Protein AF-A0A933CXT9-F1 (afdb_monomer)

pLDDT: mean 86.8, std 11.77, range [42.31, 97.75]

Structure (mmCIF, N/CA/C/O backbone):
data_AF-A0A933CXT9-F1
#
_entry.id   AF-A0A933CXT9-F1
#
loop_
_atom_site.group_PDB
_atom_site.id
_atom_site.type_symbol
_atom_site.label_atom_id
_atom_site.label_alt_id
_atom_site.label_comp_id
_atom_site.label_asym_id
_atom_site.label_entity_id
_atom_site.label_seq_id
_atom_site.pdbx_PDB_ins_code
_atom_site.Cartn_x
_atom_site.Cartn_y
_atom_site.Cartn_z
_atom_site.occupancy
_atom_site.B_iso_or_equiv
_atom_site.auth_seq_id
_atom_site.auth_comp_id
_atom_site.auth_asym_id
_atom_site.auth_atom_id
_atom_site.pdbx_PDB_model_num
ATOM 1 N N . LYS A 1 1 ? -20.469 0.856 25.515 1.00 81.25 1 LYS A N 1
ATOM 2 C CA . LYS A 1 1 ? -20.469 1.142 24.050 1.00 81.25 1 LYS A CA 1
ATOM 3 C C . LYS A 1 1 ? -19.652 0.117 23.257 1.00 81.25 1 LYS A C 1
ATOM 5 O O . LYS A 1 1 ? -20.166 -0.385 22.268 1.00 81.25 1 LYS A O 1
ATOM 10 N N . VAL A 1 2 ? -18.433 -0.224 23.697 1.00 89.38 2 VAL A N 1
AT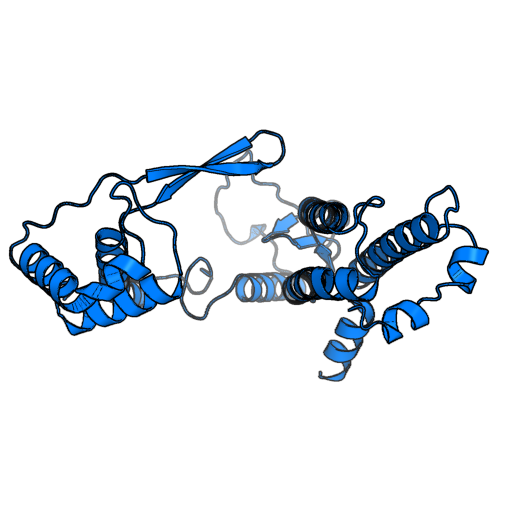OM 11 C CA . VAL A 1 2 ? -17.548 -1.180 22.997 1.00 89.38 2 VAL A CA 1
ATOM 12 C C . VAL A 1 2 ? -18.074 -2.623 23.027 1.00 89.38 2 VAL A C 1
ATOM 14 O O . VAL A 1 2 ? -18.044 -3.285 22.002 1.00 89.38 2 VAL A O 1
ATOM 17 N N . TYR A 1 3 ? -18.615 -3.082 24.161 1.00 93.25 3 TYR A N 1
ATOM 18 C CA . TYR A 1 3 ? -19.090 -4.464 24.343 1.00 93.25 3 TYR A CA 1
ATOM 19 C C . TYR A 1 3 ? -20.367 -4.825 23.562 1.00 93.25 3 TYR A C 1
ATOM 21 O O . TYR A 1 3 ? -20.762 -5.979 23.564 1.00 93.25 3 TYR A O 1
ATOM 29 N N . ARG A 1 4 ? -21.044 -3.870 22.905 1.00 95.44 4 ARG A N 1
ATOM 30 C CA . ARG A 1 4 ? -22.307 -4.146 22.197 1.00 95.44 4 ARG A CA 1
ATOM 31 C C . ARG A 1 4 ? -22.069 -5.104 21.024 1.00 95.44 4 ARG A C 1
ATOM 33 O O . ARG A 1 4 ? -21.139 -4.882 20.247 1.00 95.44 4 ARG A O 1
ATOM 40 N N . ALA A 1 5 ? -22.956 -6.086 20.853 1.00 94.31 5 ALA A N 1
ATOM 41 C CA . ALA A 1 5 ? -22.861 -7.103 19.802 1.00 94.31 5 ALA A CA 1
ATOM 42 C C . ALA A 1 5 ? -22.682 -6.498 18.397 1.00 94.31 5 ALA A C 1
ATOM 44 O O . ALA A 1 5 ? -21.763 -6.886 17.679 1.00 94.31 5 ALA A O 1
ATOM 45 N N . GLU A 1 6 ? -23.472 -5.479 18.045 1.00 95.50 6 GLU A N 1
ATOM 46 C CA . GLU A 1 6 ? -23.367 -4.795 16.746 1.00 95.50 6 GLU A CA 1
ATOM 47 C C . GLU A 1 6 ? -21.993 -4.145 16.521 1.00 95.50 6 GLU A C 1
ATOM 49 O O . GLU A 1 6 ? -21.393 -4.288 15.454 1.00 95.50 6 GLU A O 1
ATOM 54 N N . THR A 1 7 ? -21.437 -3.487 17.546 1.00 95.62 7 THR A N 1
ATOM 55 C CA . THR A 1 7 ? -20.102 -2.872 17.471 1.00 95.62 7 THR A CA 1
ATOM 56 C C . THR A 1 7 ? -19.026 -3.933 17.244 1.00 95.62 7 THR A C 1
ATOM 58 O O . THR A 1 7 ? -18.149 -3.760 16.395 1.00 95.62 7 THR A O 1
ATOM 61 N N . LEU A 1 8 ? -19.090 -5.042 17.988 1.00 97.50 8 LEU A N 1
ATOM 62 C CA . LEU A 1 8 ? -18.128 -6.140 17.883 1.00 97.50 8 LEU A CA 1
ATOM 63 C C . LEU A 1 8 ? -18.246 -6.876 16.541 1.00 97.50 8 LEU A C 1
ATOM 65 O O . LEU A 1 8 ? -17.225 -7.226 15.949 1.00 97.50 8 LEU A O 1
ATOM 69 N N . LYS A 1 9 ? -19.463 -7.039 16.013 1.00 97.19 9 LYS A N 1
ATOM 70 C CA . LYS A 1 9 ? -19.722 -7.620 14.689 1.00 97.19 9 LYS A CA 1
ATOM 71 C C . LYS A 1 9 ? -19.148 -6.751 13.570 1.00 97.19 9 LYS A C 1
ATOM 73 O O . LYS A 1 9 ? -18.430 -7.261 12.709 1.00 97.19 9 LYS A O 1
ATOM 78 N N . ALA A 1 10 ? -19.376 -5.438 13.613 1.00 96.81 10 ALA A N 1
ATOM 79 C CA . ALA A 1 10 ? -18.785 -4.499 12.658 1.00 96.81 10 ALA A CA 1
ATOM 80 C C . ALA A 1 10 ? -17.246 -4.471 12.755 1.00 96.81 10 ALA A C 1
ATOM 82 O O . ALA A 1 10 ? -16.539 -4.415 11.744 1.00 96.81 10 ALA A O 1
ATOM 83 N N . ALA A 1 11 ? -16.701 -4.543 13.974 1.00 97.19 11 ALA A N 1
ATOM 84 C CA . ALA A 1 11 ? -15.260 -4.603 14.197 1.00 97.19 11 ALA A CA 1
ATOM 85 C C . ALA A 1 11 ? -14.658 -5.896 13.631 1.00 97.19 11 ALA A C 1
ATOM 87 O O . ALA A 1 11 ? -13.628 -5.857 12.953 1.00 97.19 11 ALA A O 1
ATOM 88 N N . TRP A 1 12 ? -15.334 -7.028 13.835 1.00 97.75 12 TRP A N 1
ATOM 89 C CA . TRP A 1 12 ? -14.963 -8.313 13.255 1.00 97.75 12 TRP A CA 1
ATOM 90 C C . TRP A 1 12 ? -14.927 -8.275 11.730 1.00 97.75 12 TRP A C 1
ATOM 92 O O . TRP A 1 12 ? -13.928 -8.688 11.149 1.00 97.75 12 TRP A O 1
ATOM 102 N N . GLN A 1 13 ? -15.941 -7.705 11.077 1.00 97.00 13 GLN A N 1
ATOM 103 C CA . GLN A 1 13 ? -15.958 -7.571 9.616 1.00 97.00 13 GLN A CA 1
ATOM 104 C C . GLN A 1 13 ? -14.724 -6.819 9.090 1.00 97.00 13 GLN A C 1
ATOM 106 O O . GLN A 1 13 ? -14.092 -7.270 8.130 1.00 97.00 13 GLN A O 1
ATOM 111 N N . LYS A 1 14 ? -14.308 -5.723 9.749 1.00 95.81 14 LYS A N 1
ATOM 112 C CA . LYS A 1 14 ? -13.069 -5.010 9.383 1.00 95.81 14 LYS A CA 1
ATOM 113 C C . LYS A 1 14 ? -11.813 -5.853 9.621 1.00 95.81 14 LYS A C 1
ATOM 115 O O . LYS A 1 14 ? -10.918 -5.863 8.777 1.00 95.81 14 LYS A O 1
ATOM 120 N N . VAL A 1 15 ? -11.725 -6.560 10.749 1.00 96.50 15 VAL A N 1
ATOM 121 C CA . VAL A 1 15 ? -10.572 -7.427 11.058 1.00 96.50 15 VAL A CA 1
ATOM 122 C C . VAL A 1 15 ? -10.465 -8.581 10.060 1.00 96.50 15 VAL A C 1
ATOM 124 O O . VAL A 1 15 ? -9.365 -8.872 9.587 1.00 96.50 15 VAL A O 1
ATOM 127 N N . ALA A 1 16 ? -11.591 -9.193 9.695 1.00 95.12 16 ALA A N 1
ATOM 128 C CA . ALA A 1 16 ? -11.648 -10.283 8.734 1.00 95.12 16 ALA A CA 1
ATOM 129 C C . ALA A 1 16 ? -11.215 -9.831 7.330 1.00 95.12 16 ALA A C 1
ATOM 131 O O . ALA A 1 16 ? -10.385 -10.487 6.698 1.00 95.12 16 ALA A O 1
ATOM 132 N N . ALA A 1 17 ? -11.681 -8.661 6.878 1.00 94.88 17 ALA A N 1
ATOM 133 C CA . ALA A 1 17 ? -11.308 -8.095 5.580 1.00 94.88 17 ALA A CA 1
ATOM 134 C C . ALA A 1 17 ? -9.791 -7.852 5.435 1.00 94.88 17 ALA A C 1
ATOM 136 O O . ALA A 1 17 ? -9.234 -8.004 4.342 1.00 94.88 17 ALA A O 1
ATOM 137 N N . ASN A 1 18 ? -9.107 -7.532 6.541 1.00 91.38 18 ASN A N 1
ATOM 138 C CA . ASN A 1 18 ? -7.664 -7.286 6.561 1.00 91.38 18 ASN A CA 1
ATOM 139 C C . ASN A 1 18 ? -6.815 -8.550 6.347 1.00 91.38 18 ASN A C 1
ATOM 141 O O . ASN A 1 18 ? -5.628 -8.412 6.048 1.00 91.38 18 ASN A O 1
ATOM 145 N N . ARG A 1 19 ? -7.382 -9.762 6.507 1.00 90.75 19 ARG A N 1
ATOM 146 C CA . ARG A 1 19 ? -6.683 -11.055 6.321 1.00 90.75 19 ARG A CA 1
ATOM 147 C C . ARG A 1 19 ? -5.330 -11.117 7.049 1.00 90.75 19 ARG A C 1
ATOM 149 O O . ARG A 1 19 ? -4.325 -11.596 6.527 1.00 90.75 19 ARG A O 1
ATOM 156 N N . GLY A 1 20 ? -5.289 -10.547 8.254 1.00 89.25 20 GLY A N 1
ATOM 157 C CA . GLY A 1 20 ? -4.062 -10.409 9.030 1.00 89.25 20 GLY A CA 1
ATOM 158 C C . GLY A 1 20 ? -3.591 -11.743 9.607 1.00 89.25 20 GLY A C 1
ATOM 159 O O . GLY A 1 20 ? -4.402 -12.526 10.099 1.00 89.25 20 GLY A O 1
ATOM 160 N N . ALA A 1 21 ? -2.272 -11.957 9.633 1.00 91.62 21 ALA A N 1
ATOM 161 C CA . ALA A 1 21 ? -1.656 -13.148 10.222 1.00 91.62 21 ALA A CA 1
ATOM 162 C C . ALA A 1 21 ? -2.094 -13.382 11.683 1.00 91.62 21 ALA A C 1
ATOM 164 O O . ALA A 1 21 ? -2.473 -12.435 12.384 1.00 91.62 21 ALA A O 1
ATOM 165 N N . ALA A 1 22 ? -2.011 -14.637 12.130 1.00 93.94 22 ALA A N 1
ATOM 166 C CA . ALA A 1 22 ? -2.350 -15.042 13.492 1.00 93.94 22 ALA A CA 1
ATOM 167 C C . ALA A 1 22 ? -1.437 -14.389 14.547 1.00 93.94 22 ALA A C 1
ATOM 169 O O . ALA A 1 22 ? -0.272 -14.051 14.267 1.00 93.94 22 ALA A O 1
ATOM 170 N N . GLY A 1 23 ? -1.990 -14.218 15.750 1.00 94.81 23 GLY A N 1
ATOM 171 C CA . GLY A 1 23 ? -1.277 -13.741 16.933 1.00 94.81 23 GLY A CA 1
ATOM 172 C C . GLY A 1 23 ? -0.458 -14.850 17.592 1.00 94.81 23 GLY A C 1
ATOM 173 O O . GLY A 1 23 ? -0.064 -15.815 16.937 1.00 94.81 23 GLY A O 1
ATOM 174 N N . VAL A 1 24 ? -0.165 -14.696 18.886 1.00 94.75 24 VAL A N 1
ATOM 175 C CA . VAL A 1 24 ? 0.616 -15.683 19.657 1.00 94.75 24 VAL A CA 1
ATOM 176 C C . VAL A 1 24 ? -0.164 -16.981 19.912 1.00 94.75 24 VAL A C 1
ATOM 178 O O . VAL A 1 24 ? 0.438 -18.032 20.079 1.00 94.75 24 VAL A O 1
ATOM 181 N N . ASP A 1 25 ? -1.495 -16.915 19.865 1.00 93.62 25 ASP A N 1
ATOM 182 C CA . ASP A 1 25 ? -2.427 -18.037 20.028 1.00 93.62 25 ASP A CA 1
ATOM 183 C C . ASP A 1 25 ? -2.541 -18.943 18.788 1.00 93.62 25 ASP A C 1
ATOM 185 O O . ASP A 1 25 ? -3.222 -19.968 18.820 1.00 93.62 25 ASP A O 1
ATOM 189 N N . GLY A 1 26 ? -1.920 -18.558 17.667 1.00 93.81 26 GLY A N 1
ATOM 190 C CA . GLY A 1 26 ? -1.979 -19.302 16.409 1.00 93.81 26 GLY A CA 1
ATOM 191 C C . GLY A 1 26 ? -3.364 -19.335 15.749 1.00 93.81 26 GLY A C 1
ATOM 192 O O . GLY A 1 26 ? -3.537 -20.019 14.740 1.00 93.81 26 GLY A O 1
ATOM 193 N N . GLN A 1 27 ? -4.357 -18.601 16.263 1.00 95.81 27 GLN A N 1
ATOM 194 C CA . GLN A 1 27 ? -5.699 -18.596 15.688 1.00 95.81 27 GLN A CA 1
ATOM 195 C C . GLN A 1 27 ? -5.739 -17.710 14.438 1.00 95.81 27 GLN A C 1
ATOM 197 O O . GLN A 1 27 ? -5.519 -16.496 14.495 1.00 95.81 27 GLN A O 1
ATOM 202 N N . SER A 1 28 ? -6.021 -18.320 13.285 1.00 95.50 28 SER A N 1
ATOM 203 C CA . SER A 1 28 ? -6.204 -17.584 12.034 1.00 95.50 28 SER A CA 1
ATOM 204 C C . SER A 1 28 ? -7.572 -16.897 11.976 1.00 95.50 28 SER A C 1
ATOM 206 O O . SER A 1 28 ? -8.490 -17.222 12.735 1.00 95.50 28 SER A O 1
ATOM 208 N N . VAL A 1 29 ? -7.719 -15.952 11.045 1.00 95.81 29 VAL A N 1
ATOM 209 C CA . VAL A 1 29 ? -9.004 -15.290 10.777 1.00 95.81 29 VAL A CA 1
ATOM 210 C C . VAL A 1 29 ? -10.047 -16.318 10.333 1.00 95.81 29 VAL A C 1
ATOM 212 O O . VAL A 1 29 ? -11.179 -16.278 10.796 1.00 95.81 29 VAL A O 1
ATOM 215 N N . GLU A 1 30 ? -9.664 -17.285 9.507 1.00 95.38 30 GLU A N 1
ATOM 216 C CA . GLU A 1 30 ? -10.542 -18.344 9.000 1.00 95.38 30 GLU A CA 1
ATOM 217 C C . GLU A 1 30 ? -11.023 -19.254 10.137 1.00 95.38 30 GLU A C 1
ATOM 219 O O . GLU A 1 30 ? -12.210 -19.561 10.238 1.00 95.38 30 GLU A O 1
ATOM 224 N N . ARG A 1 31 ? -10.121 -19.623 11.057 1.00 95.56 31 ARG A N 1
ATOM 225 C CA . ARG A 1 31 ? -10.475 -20.432 12.230 1.00 95.56 31 ARG A CA 1
ATOM 226 C C . ARG A 1 31 ? -11.374 -19.672 13.202 1.00 95.56 31 ARG A C 1
ATOM 228 O O . ARG A 1 31 ? -12.262 -20.274 13.798 1.00 95.56 31 ARG A O 1
ATOM 235 N N . PHE A 1 32 ? -11.153 -18.368 13.369 1.00 96.69 32 PHE A N 1
ATOM 236 C CA . PHE A 1 32 ? -12.055 -17.522 14.148 1.00 96.69 32 PHE A CA 1
ATOM 237 C C . PHE A 1 32 ? -13.435 -17.439 13.483 1.00 96.69 32 PHE A C 1
ATOM 239 O O . PHE A 1 32 ? -14.445 -17.597 14.162 1.00 96.69 32 PHE A O 1
ATOM 246 N N . ALA A 1 33 ? -13.479 -17.255 12.157 1.00 95.75 33 ALA A N 1
ATOM 247 C CA . ALA A 1 33 ? -14.712 -17.134 11.380 1.00 95.75 33 ALA A CA 1
ATOM 248 C C . ALA A 1 33 ? -15.641 -18.341 11.559 1.00 95.75 33 ALA A C 1
ATOM 250 O O . ALA A 1 33 ? -16.841 -18.159 11.739 1.00 95.75 33 ALA A O 1
ATOM 251 N N . ALA A 1 34 ? -15.076 -19.552 11.601 1.00 96.75 34 ALA A N 1
ATOM 252 C CA . ALA A 1 34 ? -15.826 -20.795 11.788 1.00 96.75 34 ALA A CA 1
ATOM 253 C C . ALA A 1 34 ? -16.639 -20.853 13.097 1.00 96.75 34 ALA A C 1
ATOM 255 O O . ALA A 1 34 ? -17.560 -21.656 13.207 1.00 96.75 34 ALA A O 1
ATOM 256 N N . ARG A 1 35 ? -16.292 -20.038 14.103 1.00 96.50 35 ARG A N 1
ATOM 257 C CA . ARG A 1 35 ? -17.002 -19.955 15.391 1.00 96.50 35 ARG A CA 1
ATOM 258 C C . ARG A 1 35 ? -17.175 -18.503 15.855 1.00 96.50 35 ARG A C 1
ATOM 260 O O . ARG A 1 35 ? -17.113 -18.218 17.050 1.00 96.50 35 ARG A O 1
ATOM 267 N N . ALA A 1 36 ? -17.357 -17.580 14.908 1.00 95.81 36 ALA A N 1
ATOM 268 C CA . ALA A 1 36 ? -17.318 -16.146 15.186 1.00 95.81 36 ALA A CA 1
ATOM 269 C C . ALA A 1 36 ? -18.373 -15.713 16.210 1.00 95.81 36 ALA A C 1
ATOM 271 O O . ALA A 1 36 ? -18.042 -14.977 17.131 1.00 95.81 36 ALA A O 1
ATOM 272 N N . GLU A 1 37 ? -19.612 -16.190 16.094 1.00 96.44 37 GLU A N 1
ATOM 273 C CA . GLU A 1 37 ? -20.708 -15.816 17.002 1.00 96.44 37 GLU A CA 1
ATOM 274 C C . GLU A 1 37 ? -20.384 -16.143 18.462 1.00 96.44 37 GLU A C 1
ATOM 276 O O . GLU A 1 37 ? -20.495 -15.281 19.332 1.00 96.44 37 GLU A O 1
ATOM 281 N N . MET A 1 38 ? -19.880 -17.353 18.713 1.00 97.50 38 MET A N 1
ATOM 282 C CA . MET A 1 38 ? -19.467 -17.788 20.046 1.00 97.50 38 MET A CA 1
ATOM 283 C C . MET A 1 38 ? -18.328 -16.920 20.599 1.00 97.50 38 MET A C 1
ATOM 285 O O . MET A 1 38 ? -18.420 -16.439 21.728 1.00 97.50 38 MET A O 1
ATOM 289 N N . TYR A 1 39 ? -17.289 -16.642 19.804 1.00 97.38 39 TYR A N 1
ATOM 290 C CA . TYR A 1 39 ? -16.178 -15.803 20.261 1.00 97.38 39 TYR A CA 1
ATOM 291 C C . TYR A 1 39 ? -16.571 -14.336 20.461 1.00 97.38 39 TYR A C 1
ATOM 293 O O . TYR A 1 39 ? -16.058 -13.687 21.371 1.00 97.38 39 TYR A O 1
ATOM 301 N N . LEU A 1 40 ? -17.464 -13.791 19.633 1.00 97.62 40 LEU A N 1
ATOM 302 C CA . LEU A 1 40 ? -17.974 -12.431 19.808 1.00 97.62 40 LEU A CA 1
ATOM 303 C C . LEU A 1 40 ? -18.812 -12.317 21.080 1.00 97.62 40 LEU A C 1
ATOM 305 O O . LEU A 1 40 ? -18.660 -11.336 21.809 1.00 97.62 40 LEU A O 1
ATOM 309 N N . GLN A 1 41 ? -19.627 -13.329 21.384 1.00 97.44 41 GLN A N 1
ATOM 310 C CA . GLN A 1 41 ? -20.382 -13.387 22.632 1.00 97.44 41 GLN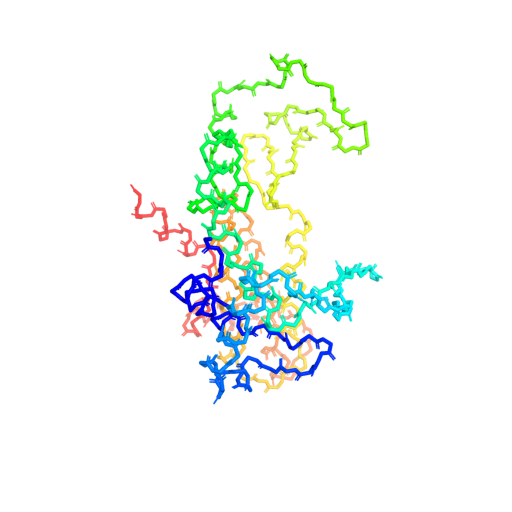 A CA 1
ATOM 311 C C . GLN A 1 41 ? -19.450 -13.470 23.847 1.00 97.44 41 GLN A C 1
ATOM 313 O O . GLN A 1 41 ? -19.640 -12.741 24.821 1.00 97.44 41 GLN A O 1
ATOM 318 N N . GLU A 1 42 ? -18.402 -14.293 23.773 1.00 96.94 42 GLU A N 1
ATOM 319 C CA . GLU A 1 42 ? -17.377 -14.393 24.817 1.00 96.94 42 GLU A CA 1
ATOM 320 C C . GLU A 1 42 ? -16.709 -13.031 25.082 1.00 96.94 42 GLU A C 1
ATOM 322 O O . GLU A 1 42 ? -16.621 -12.591 26.230 1.00 96.94 42 GLU A O 1
ATOM 327 N N . ILE A 1 43 ? -16.296 -12.324 24.021 1.00 97.19 43 ILE A N 1
ATOM 328 C CA . ILE A 1 43 ? -15.709 -10.979 24.126 1.00 97.19 43 ILE A CA 1
ATOM 329 C C . ILE A 1 43 ? -16.717 -9.994 24.733 1.00 97.19 43 ILE A C 1
ATOM 331 O O . ILE A 1 43 ? -16.349 -9.219 25.615 1.00 97.19 43 ILE A O 1
ATOM 335 N N . SER A 1 44 ? -17.973 -10.015 24.276 1.00 97.69 44 SER A N 1
ATOM 336 C CA . SER A 1 44 ? -19.043 -9.139 24.768 1.00 97.69 44 SER A CA 1
ATOM 337 C C . SER A 1 44 ? -19.202 -9.261 26.282 1.00 97.69 44 SER A C 1
ATOM 339 O O . SER A 1 44 ? -19.086 -8.265 26.998 1.00 97.69 44 SER A O 1
ATOM 341 N N . VAL A 1 45 ? -19.381 -10.490 26.777 1.00 97.62 45 VAL A N 1
ATOM 342 C CA . VAL A 1 45 ? -19.559 -10.773 28.209 1.00 97.62 45 VAL A CA 1
ATOM 343 C C . VAL A 1 45 ? -18.313 -10.387 29.009 1.00 97.62 45 VAL A C 1
ATOM 345 O O . VAL A 1 45 ? -18.427 -9.770 30.068 1.00 97.62 45 VAL A O 1
ATOM 348 N N . ALA A 1 46 ? -17.115 -10.703 28.508 1.00 97.25 46 ALA A N 1
ATOM 349 C CA . ALA A 1 46 ? -15.868 -10.372 29.195 1.00 97.25 46 ALA A CA 1
ATOM 350 C C . ALA A 1 46 ? -15.637 -8.854 29.304 1.00 97.25 46 ALA A C 1
ATOM 352 O O . ALA A 1 46 ? -15.153 -8.366 30.328 1.00 97.25 46 ALA A O 1
ATOM 353 N N . LEU A 1 47 ? -15.988 -8.086 28.269 1.00 96.81 47 LEU A N 1
ATOM 354 C CA . LEU A 1 47 ? -15.895 -6.625 28.294 1.00 96.81 47 LEU A CA 1
ATOM 355 C C . LEU A 1 47 ? -16.949 -6.001 29.213 1.00 96.81 47 LEU A C 1
ATOM 357 O O . LEU A 1 47 ? -16.632 -5.072 29.953 1.00 96.81 47 LEU A O 1
ATOM 361 N N . GLU A 1 48 ? -18.183 -6.506 29.181 1.00 96.62 48 GLU A N 1
ATOM 362 C CA . GLU A 1 48 ? -19.276 -6.033 30.036 1.00 96.62 48 GLU A CA 1
ATOM 363 C C . GLU A 1 48 ? -18.960 -6.243 31.521 1.00 96.62 48 GLU A C 1
ATOM 365 O O . GLU A 1 48 ? -19.079 -5.317 32.323 1.00 96.62 48 GLU A O 1
ATOM 370 N N . ARG A 1 49 ? -18.443 -7.426 31.870 1.00 96.88 49 ARG A N 1
ATOM 371 C CA . ARG A 1 49 ? -18.021 -7.772 33.236 1.00 96.88 49 ARG A CA 1
ATOM 372 C C . ARG A 1 49 ? -16.654 -7.208 33.627 1.00 96.88 49 ARG A C 1
ATOM 374 O O . ARG A 1 49 ? -16.202 -7.448 34.742 1.00 96.88 49 ARG A O 1
ATOM 381 N N . ARG A 1 50 ? -15.982 -6.474 32.731 1.00 95.56 50 ARG A N 1
ATOM 382 C CA . ARG A 1 50 ? -14.628 -5.918 32.929 1.00 95.56 50 ARG A CA 1
ATOM 383 C C . ARG A 1 50 ? -13.562 -6.972 33.272 1.00 95.56 50 ARG A C 1
ATOM 385 O O . ARG A 1 50 ? -12.578 -6.668 33.939 1.00 95.56 50 ARG A O 1
ATOM 392 N N . THR A 1 51 ? -13.738 -8.203 32.802 1.00 97.00 51 THR A N 1
ATOM 393 C CA . THR A 1 51 ? -12.792 -9.312 33.008 1.00 97.00 51 THR A CA 1
ATOM 394 C C . THR A 1 51 ? -11.861 -9.534 31.817 1.00 97.00 51 THR A C 1
ATOM 396 O O . THR A 1 51 ? -10.901 -10.296 31.926 1.00 97.00 51 THR A O 1
ATOM 399 N N . TYR A 1 52 ? -12.109 -8.869 30.683 1.00 96.81 52 TYR A N 1
ATOM 400 C CA . TYR A 1 52 ? -11.273 -8.976 29.489 1.00 96.81 52 TYR A CA 1
ATOM 401 C C . TYR A 1 52 ? -9.819 -8.563 29.766 1.00 96.81 52 TYR A C 1
ATOM 403 O O . TYR A 1 52 ? -9.551 -7.428 30.165 1.00 96.81 52 TYR A O 1
ATOM 411 N N . ARG A 1 53 ? -8.869 -9.463 29.488 1.00 95.69 53 ARG A N 1
ATOM 412 C CA . ARG A 1 53 ? -7.428 -9.194 29.556 1.00 95.69 53 ARG A CA 1
ATOM 413 C C . ARG A 1 53 ? -6.789 -9.404 28.181 1.00 95.69 53 ARG A C 1
ATOM 415 O O . ARG A 1 53 ? -6.874 -10.515 27.659 1.00 95.69 53 ARG A O 1
ATOM 422 N N . PRO A 1 54 ? -6.155 -8.370 27.594 1.00 94.75 54 PRO A N 1
ATOM 423 C CA . PRO A 1 54 ? -5.454 -8.514 26.327 1.00 94.75 54 PRO A CA 1
ATOM 424 C C . PRO A 1 54 ? -4.340 -9.555 26.398 1.00 94.75 54 PRO A C 1
ATOM 426 O O . PRO A 1 54 ? -3.668 -9.697 27.422 1.00 94.75 54 PRO A O 1
ATOM 429 N N . THR A 1 55 ? -4.123 -10.260 25.294 1.00 94.88 55 THR A N 1
ATOM 430 C CA . THR A 1 55 ? -3.070 -11.272 25.192 1.00 94.88 55 THR A CA 1
ATOM 431 C C . THR A 1 55 ? -1.757 -10.628 24.744 1.00 94.88 55 THR A C 1
ATOM 433 O O . THR A 1 55 ? -1.730 -9.582 24.090 1.00 94.88 55 THR A O 1
ATOM 436 N N . ALA A 1 56 ? -0.630 -11.257 25.082 1.00 94.00 56 ALA A N 1
ATOM 437 C CA . ALA A 1 56 ? 0.674 -10.827 24.591 1.00 94.00 56 ALA A CA 1
ATOM 438 C C . ALA A 1 56 ? 0.716 -10.796 23.049 1.00 94.00 56 ALA A C 1
ATOM 440 O O . ALA A 1 56 ? 0.201 -11.680 22.362 1.00 94.00 56 ALA A O 1
ATOM 441 N N . VAL A 1 57 ? 1.364 -9.773 22.488 1.00 95.25 57 VAL A N 1
ATOM 442 C CA . VAL A 1 57 ? 1.513 -9.639 21.033 1.00 95.25 57 VAL A CA 1
ATOM 443 C C . VAL A 1 57 ? 2.628 -10.539 20.508 1.00 95.25 57 VAL A C 1
ATOM 445 O O . VAL A 1 57 ? 3.716 -10.604 21.082 1.00 95.25 57 VAL A O 1
ATOM 448 N N . ARG A 1 58 ? 2.411 -11.172 19.352 1.00 94.94 58 ARG A N 1
ATOM 449 C CA . ARG A 1 58 ? 3.462 -11.936 18.668 1.00 94.94 58 ARG A CA 1
ATOM 450 C C . ARG A 1 58 ? 4.450 -10.986 18.000 1.00 94.94 58 ARG A C 1
ATOM 452 O O . ARG A 1 58 ? 4.046 -10.144 17.198 1.00 94.94 58 ARG A O 1
ATOM 459 N N . ARG A 1 59 ? 5.742 -11.120 18.305 1.00 94.19 59 ARG A N 1
ATOM 460 C CA . ARG A 1 59 ? 6.798 -10.297 17.698 1.00 94.19 59 ARG A CA 1
ATOM 461 C C . ARG A 1 59 ? 7.209 -10.849 16.336 1.00 94.19 59 ARG A C 1
ATOM 463 O O . ARG A 1 59 ? 7.429 -12.046 16.186 1.00 94.19 59 ARG A O 1
ATOM 470 N N . VAL A 1 60 ? 7.301 -9.965 15.348 1.00 92.00 60 VAL A N 1
ATOM 471 C CA . VAL A 1 60 ? 7.796 -10.271 14.000 1.00 92.00 60 VAL A CA 1
ATOM 472 C C . VAL A 1 60 ? 8.730 -9.165 13.551 1.00 92.00 60 VAL A C 1
ATOM 474 O O . VAL A 1 60 ? 8.392 -7.987 13.654 1.00 92.00 60 VAL A O 1
ATOM 477 N N . GLU A 1 61 ? 9.883 -9.531 13.009 1.00 91.75 61 GLU A N 1
ATOM 478 C CA . GLU A 1 61 ? 10.815 -8.573 12.428 1.00 91.75 61 GLU A CA 1
ATOM 479 C C . GLU A 1 61 ? 10.536 -8.376 10.940 1.00 91.75 61 GLU A C 1
ATOM 481 O O . GLU A 1 61 ? 10.558 -9.315 10.146 1.00 91.75 61 GLU A O 1
ATOM 486 N N . ILE A 1 62 ? 10.274 -7.130 10.548 1.00 86.00 62 ILE A N 1
ATOM 487 C CA . ILE A 1 62 ? 10.065 -6.764 9.146 1.00 86.00 62 ILE A CA 1
ATOM 488 C C . ILE A 1 62 ? 11.300 -6.010 8.642 1.00 86.00 62 ILE A C 1
ATOM 490 O O . ILE A 1 62 ? 11.648 -4.970 9.213 1.00 86.00 62 ILE A O 1
ATOM 494 N N . PRO A 1 63 ? 11.949 -6.458 7.552 1.00 86.69 63 PRO A N 1
ATOM 495 C CA . PRO A 1 63 ? 13.086 -5.748 6.980 1.00 86.69 63 PRO A CA 1
ATOM 496 C C . PRO A 1 63 ? 12.713 -4.323 6.535 1.00 86.69 63 PRO A C 1
ATOM 498 O O . PRO A 1 63 ? 11.821 -4.119 5.712 1.00 86.69 63 PRO A O 1
ATOM 501 N N . LYS A 1 64 ? 13.442 -3.318 7.031 1.00 75.94 64 LYS A N 1
ATOM 502 C CA . LYS A 1 64 ? 13.359 -1.905 6.604 1.00 75.94 64 LYS A CA 1
ATOM 503 C C . LYS A 1 64 ? 14.375 -1.573 5.491 1.00 75.94 64 LYS A C 1
ATOM 505 O O . LYS A 1 64 ? 14.388 -0.453 4.975 1.00 75.94 64 LYS A O 1
ATOM 510 N N . GLY A 1 65 ? 15.206 -2.549 5.111 1.00 69.19 65 GLY A N 1
ATOM 511 C CA . GLY A 1 65 ? 16.323 -2.420 4.169 1.00 69.19 65 GLY A CA 1
ATOM 512 C C . GLY A 1 65 ? 17.645 -2.045 4.854 1.00 69.19 65 GLY A C 1
ATOM 513 O O . GLY A 1 65 ? 17.644 -1.502 5.958 1.00 69.19 65 GLY A O 1
ATOM 514 N N . ARG A 1 66 ? 18.779 -2.333 4.191 1.00 72.94 66 ARG A N 1
ATOM 515 C CA . ARG A 1 66 ? 20.155 -2.123 4.707 1.00 72.94 66 ARG A CA 1
ATOM 516 C C . ARG A 1 66 ? 20.382 -2.714 6.113 1.00 72.94 66 ARG A C 1
ATOM 518 O O . ARG A 1 66 ? 20.870 -2.018 6.994 1.00 72.94 66 ARG A O 1
ATOM 525 N N . GLY A 1 67 ? 19.948 -3.957 6.333 1.00 77.06 67 GLY A N 1
ATOM 526 C CA . GLY A 1 67 ? 20.152 -4.676 7.601 1.00 77.06 67 GLY A CA 1
ATOM 527 C C . GLY A 1 67 ? 19.353 -4.154 8.802 1.00 77.06 67 GLY A C 1
ATOM 528 O O . GLY A 1 67 ? 19.510 -4.671 9.897 1.00 77.06 67 GLY A O 1
ATOM 529 N N . LYS A 1 68 ? 18.490 -3.143 8.627 1.00 82.19 68 LYS A N 1
ATOM 530 C CA . LYS A 1 68 ? 17.628 -2.631 9.703 1.00 82.19 68 LYS A CA 1
ATOM 531 C C . LYS A 1 68 ? 16.288 -3.361 9.712 1.00 82.19 68 LYS A C 1
ATOM 533 O O . LYS A 1 68 ? 15.692 -3.560 8.650 1.00 82.19 68 LYS A O 1
ATOM 538 N N . PHE A 1 69 ? 15.771 -3.647 10.903 1.00 86.06 69 PHE A N 1
ATOM 539 C CA . PHE A 1 69 ? 14.483 -4.309 11.112 1.00 86.06 69 PHE A CA 1
ATOM 540 C C . PHE A 1 69 ? 13.496 -3.389 11.837 1.00 86.06 69 PHE A C 1
ATOM 542 O O . PHE A 1 69 ? 13.882 -2.462 12.552 1.00 86.06 69 PHE A O 1
ATOM 549 N N . ARG A 1 70 ? 12.201 -3.600 11.597 1.00 83.56 70 ARG A N 1
ATOM 550 C CA . ARG A 1 70 ? 11.108 -3.006 12.366 1.00 83.56 70 ARG A CA 1
ATOM 551 C C . ARG A 1 70 ? 10.439 -4.130 13.156 1.00 83.56 70 ARG A C 1
ATOM 553 O O . ARG A 1 70 ? 9.836 -4.992 12.513 1.00 83.56 70 ARG A O 1
ATOM 560 N N . PRO A 1 71 ? 10.495 -4.112 14.496 1.00 91.38 71 PRO A N 1
ATOM 561 C CA . PRO A 1 71 ? 9.702 -5.035 15.285 1.00 91.38 71 PRO A CA 1
ATOM 562 C C . PRO A 1 71 ? 8.224 -4.662 15.133 1.00 91.38 71 PRO A C 1
ATOM 564 O O . PRO A 1 71 ? 7.829 -3.515 15.348 1.00 91.38 71 PRO A O 1
ATOM 567 N N . LEU A 1 72 ? 7.408 -5.628 14.735 1.00 91.81 72 LEU A N 1
ATOM 568 C CA . LEU A 1 72 ? 5.956 -5.535 14.703 1.00 91.81 72 LEU A CA 1
ATOM 569 C C . LEU A 1 72 ? 5.389 -6.420 15.814 1.00 91.81 72 LEU A C 1
ATOM 571 O O . LEU A 1 72 ? 5.853 -7.539 16.015 1.00 91.81 72 LEU A O 1
ATOM 575 N N . GLY A 1 73 ? 4.396 -5.913 16.541 1.00 94.12 73 GLY A N 1
ATOM 576 C CA . GLY A 1 73 ? 3.555 -6.725 17.417 1.00 94.12 73 GLY A CA 1
ATOM 577 C C . GLY A 1 73 ? 2.267 -7.077 16.687 1.00 94.12 73 GLY A C 1
ATOM 578 O O . GLY A 1 73 ? 1.577 -6.177 16.215 1.00 94.12 73 GLY A O 1
ATOM 579 N N . ILE A 1 74 ? 1.955 -8.364 16.576 1.00 93.88 74 ILE A N 1
ATOM 580 C CA . ILE A 1 74 ? 0.713 -8.862 15.983 1.00 93.88 74 ILE A CA 1
ATOM 581 C C . ILE A 1 74 ? -0.178 -9.354 17.131 1.00 93.88 74 ILE A C 1
ATOM 583 O O . ILE A 1 74 ? 0.126 -10.399 17.714 1.00 93.88 74 ILE A O 1
ATOM 587 N N . PRO A 1 75 ? -1.241 -8.609 17.494 1.00 96.44 75 PRO A N 1
ATOM 588 C CA . PRO A 1 75 ? -2.209 -9.058 18.491 1.00 96.44 75 PRO A CA 1
ATOM 589 C C . PRO A 1 75 ? -3.019 -10.253 17.981 1.00 96.44 75 PRO A C 1
ATOM 591 O O . PRO A 1 75 ? -3.124 -10.476 16.768 1.00 96.44 75 PRO A O 1
ATOM 594 N N . VAL A 1 76 ? -3.627 -10.996 18.907 1.00 97.25 76 VAL A N 1
ATOM 595 C CA . VAL A 1 76 ? -4.570 -12.072 18.571 1.00 97.25 76 VAL A CA 1
ATOM 596 C C . VAL A 1 76 ? -5.840 -11.512 17.927 1.00 97.25 76 VAL A C 1
ATOM 598 O O . VAL A 1 76 ? -6.121 -10.313 17.996 1.00 97.25 76 VAL A O 1
ATOM 601 N N . VAL A 1 77 ? -6.628 -12.371 17.274 1.00 97.06 77 VAL A N 1
ATOM 602 C CA . VAL A 1 77 ? -7.846 -11.937 16.567 1.00 97.06 77 VAL A CA 1
ATOM 603 C C . VAL A 1 77 ? -8.810 -11.216 17.515 1.00 97.06 77 VAL A C 1
ATOM 605 O O . VAL A 1 77 ? -9.271 -10.129 17.170 1.00 97.06 77 VAL A O 1
ATOM 608 N N . LYS A 1 78 ? -9.028 -11.757 18.723 1.00 96.81 78 LYS A N 1
ATOM 609 C CA . LYS A 1 78 ? -9.875 -11.148 19.765 1.00 96.81 78 LYS A CA 1
ATOM 610 C C . LYS A 1 78 ? -9.441 -9.714 20.092 1.00 96.81 78 LYS A C 1
ATOM 612 O O . LYS A 1 78 ? -10.242 -8.790 19.975 1.00 96.81 78 LYS A O 1
ATOM 617 N N . ASP A 1 79 ? -8.154 -9.508 20.371 1.00 97.12 79 ASP A N 1
ATOM 618 C CA . ASP A 1 79 ? -7.600 -8.187 20.693 1.00 97.12 79 ASP A CA 1
ATOM 619 C C . ASP A 1 79 ? -7.763 -7.191 19.546 1.00 97.12 79 ASP A C 1
ATOM 621 O O . ASP A 1 79 ? -8.106 -6.033 19.777 1.00 97.12 79 ASP A O 1
ATOM 625 N N . ARG A 1 80 ? -7.574 -7.629 18.294 1.00 97.31 80 ARG A N 1
ATOM 626 C CA . ARG A 1 80 ? -7.787 -6.761 17.125 1.00 97.31 80 ARG A CA 1
ATOM 627 C C . ARG A 1 80 ? -9.245 -6.323 16.999 1.00 97.31 80 ARG A C 1
ATOM 629 O O . ARG A 1 80 ? -9.492 -5.180 16.613 1.00 97.31 80 ARG A O 1
ATOM 636 N N . ILE A 1 81 ? -10.200 -7.197 17.325 1.00 97.50 81 ILE A N 1
ATOM 637 C CA . ILE A 1 81 ? -11.632 -6.863 17.334 1.00 97.50 81 ILE A CA 1
ATOM 638 C C . ILE A 1 81 ? -11.906 -5.824 18.418 1.00 97.50 81 ILE A C 1
ATOM 640 O O . ILE A 1 81 ? -12.495 -4.789 18.116 1.00 97.50 81 ILE A O 1
ATOM 644 N N . VAL A 1 82 ? -11.419 -6.038 19.643 1.00 97.38 82 VAL A N 1
ATOM 645 C CA . VAL A 1 82 ? -11.610 -5.088 20.751 1.00 97.38 82 VAL A CA 1
ATOM 646 C C . VAL A 1 82 ? -10.975 -3.729 20.443 1.00 97.38 82 VAL A C 1
ATOM 648 O O . VAL A 1 82 ? -11.626 -2.701 20.614 1.00 97.38 82 VAL A O 1
ATOM 651 N N . GLN A 1 83 ? -9.749 -3.700 19.914 1.00 96.94 83 GLN A N 1
ATOM 652 C CA . GLN A 1 83 ? -9.075 -2.464 19.491 1.00 96.94 83 GLN A CA 1
ATOM 653 C C . GLN A 1 83 ? -9.840 -1.744 18.372 1.00 96.94 83 GLN A C 1
ATOM 655 O O . GLN A 1 83 ? -9.965 -0.521 18.392 1.00 96.94 83 GLN A O 1
ATOM 660 N N . THR A 1 84 ? -10.386 -2.489 17.409 1.00 96.62 84 THR A N 1
ATOM 661 C CA . THR A 1 84 ? -11.188 -1.919 16.315 1.00 96.62 84 THR A CA 1
ATOM 662 C C . THR A 1 84 ? -12.526 -1.378 16.823 1.00 96.62 84 THR A C 1
ATOM 664 O O . THR A 1 84 ? -12.942 -0.292 16.426 1.00 96.62 84 THR A O 1
ATOM 667 N N . ALA A 1 85 ? -13.182 -2.086 17.742 1.00 96.62 85 ALA A N 1
ATOM 668 C CA . ALA A 1 85 ? -14.414 -1.634 18.378 1.00 96.62 85 ALA A CA 1
ATOM 669 C C . ALA A 1 85 ? -14.177 -0.379 19.232 1.00 96.62 85 ALA A C 1
ATOM 671 O O . ALA A 1 85 ? -14.971 0.560 19.186 1.00 96.62 85 ALA A O 1
ATOM 672 N N . LEU A 1 86 ? -13.057 -0.324 19.959 1.00 95.56 86 LEU A N 1
ATOM 673 C CA . LEU A 1 86 ? -12.629 0.872 20.680 1.00 95.56 86 LEU A CA 1
ATOM 674 C C . LEU A 1 86 ? -12.407 2.038 19.710 1.00 95.56 86 LEU A C 1
ATOM 676 O O . LEU A 1 86 ? -12.918 3.131 19.944 1.00 95.56 86 LEU A O 1
ATOM 680 N N . LYS A 1 87 ? -11.726 1.786 18.585 1.00 95.19 87 LYS A N 1
ATOM 681 C CA . LYS A 1 87 ? -11.520 2.781 17.531 1.00 95.19 87 LYS A CA 1
ATOM 682 C C . LYS A 1 87 ? -12.846 3.372 17.040 1.00 95.19 87 LYS A C 1
ATOM 684 O O . LYS A 1 87 ? -12.932 4.584 16.928 1.00 95.19 87 LYS A O 1
ATOM 689 N N . PHE A 1 88 ? -13.884 2.571 16.796 1.00 93.94 88 PHE A N 1
ATOM 690 C CA . PHE A 1 88 ? -15.185 3.099 16.346 1.00 93.94 88 PHE A CA 1
ATOM 691 C C . PHE A 1 88 ? -15.850 4.038 17.350 1.00 93.94 88 PHE A C 1
ATOM 693 O O . PHE A 1 88 ? -16.591 4.931 16.954 1.00 93.94 88 PHE A O 1
ATOM 700 N N . VAL A 1 89 ? -15.607 3.829 18.644 1.00 92.50 89 VAL A N 1
ATOM 701 C CA . VAL A 1 89 ? -16.169 4.678 19.698 1.00 92.50 89 VAL A CA 1
ATOM 702 C C . VAL A 1 89 ? -15.357 5.961 19.867 1.00 92.50 89 VAL A C 1
ATOM 704 O O . VAL A 1 89 ? -15.946 7.012 20.095 1.00 92.50 89 VAL A O 1
ATOM 707 N N . LEU A 1 90 ? -14.028 5.875 19.764 1.00 91.56 90 LEU A N 1
ATOM 708 C CA . LEU A 1 90 ? -13.125 7.007 19.985 1.00 91.56 90 LEU A CA 1
ATOM 709 C C . LEU A 1 90 ? -12.968 7.908 18.754 1.00 91.56 90 LEU A C 1
ATOM 711 O O . LEU A 1 90 ? -12.865 9.120 18.906 1.00 91.56 90 LEU A O 1
ATOM 715 N N . GLU A 1 91 ? -12.957 7.340 17.545 1.00 91.94 91 GLU A N 1
ATOM 716 C CA . GLU A 1 91 ? -12.688 8.074 16.299 1.00 91.94 91 GLU A CA 1
ATOM 717 C C . GLU A 1 91 ? -13.646 9.267 16.099 1.00 91.94 91 GLU A C 1
ATOM 719 O O . GLU A 1 91 ? -13.139 10.369 15.928 1.00 91.94 91 GLU A O 1
ATOM 724 N N . PRO A 1 92 ? -14.984 9.148 16.242 1.00 91.06 92 PRO A N 1
ATOM 725 C CA . PRO A 1 92 ? -15.891 10.293 16.082 1.00 91.06 92 PRO A CA 1
ATOM 726 C C . PRO A 1 92 ? -15.737 11.397 17.138 1.00 91.06 92 PRO A C 1
ATOM 728 O O . PRO A 1 92 ? -16.209 12.510 16.915 1.00 91.06 92 PRO A O 1
ATOM 731 N N . ILE A 1 93 ? -15.144 11.082 18.295 1.00 89.62 93 ILE A N 1
ATOM 732 C CA . ILE A 1 93 ? -14.895 12.048 19.372 1.00 89.62 93 ILE A CA 1
ATOM 733 C C . ILE A 1 93 ? -13.673 12.884 18.994 1.00 89.62 93 ILE A C 1
ATOM 735 O O . ILE A 1 93 ? -13.782 14.096 18.846 1.00 89.62 93 ILE A O 1
ATOM 739 N N . PHE A 1 94 ? -12.542 12.222 18.739 1.00 88.56 94 PHE A N 1
ATOM 740 C CA . PHE A 1 94 ? -11.290 12.905 18.408 1.00 88.56 94 PHE A CA 1
ATOM 741 C C . PHE A 1 94 ? -11.311 13.582 17.037 1.00 88.56 94 PHE A C 1
ATOM 743 O O . PHE A 1 94 ? -10.644 14.593 16.850 1.00 88.56 94 PHE A O 1
ATOM 750 N N . GLU A 1 95 ? -12.101 13.082 16.084 1.00 88.31 95 GLU A N 1
ATOM 751 C CA . GLU A 1 95 ? -12.206 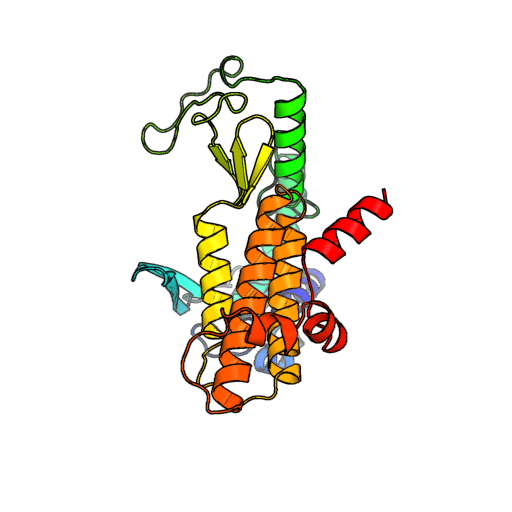13.694 14.755 1.00 88.31 95 GLU A CA 1
ATOM 752 C C . GLU A 1 95 ? -12.716 15.141 14.802 1.00 88.31 95 GLU A C 1
ATOM 754 O O . GLU A 1 95 ? -12.378 15.931 13.926 1.00 88.31 95 GLU A O 1
ATOM 759 N N . ARG A 1 96 ? -13.476 15.506 15.844 1.00 87.56 96 ARG A N 1
ATOM 760 C CA . ARG A 1 96 ? -13.962 16.877 16.068 1.00 87.56 96 ARG A CA 1
ATOM 761 C C . ARG A 1 96 ? -12.918 17.805 16.687 1.00 87.56 96 ARG A C 1
ATOM 763 O O . ARG A 1 96 ? -13.090 19.014 16.632 1.00 87.56 96 ARG A O 1
ATOM 770 N N . GLU A 1 97 ? -11.876 17.244 17.294 1.00 88.00 97 GLU A N 1
ATOM 771 C CA . GLU A 1 97 ? -10.822 17.993 17.987 1.00 88.00 97 GLU A CA 1
ATOM 772 C C . GLU A 1 97 ? -9.545 18.116 17.146 1.00 88.00 97 GLU A C 1
ATOM 774 O O . GLU A 1 97 ? -8.706 18.980 17.401 1.00 88.00 97 GLU A O 1
ATOM 779 N N . PHE A 1 98 ? -9.361 17.255 16.140 1.00 87.31 98 PHE A N 1
ATOM 780 C CA . PHE A 1 98 ? -8.180 17.312 15.288 1.00 87.31 98 PHE A CA 1
ATOM 781 C C . PHE A 1 98 ? -8.136 18.588 14.445 1.00 87.31 98 PHE A C 1
ATOM 783 O O . PHE A 1 98 ? -9.091 18.927 13.750 1.00 87.31 98 PHE A O 1
ATOM 790 N N . LEU A 1 99 ? -6.959 19.221 14.419 1.00 84.94 99 LEU A N 1
ATOM 791 C CA . LEU A 1 99 ? -6.662 20.349 13.536 1.00 84.94 99 LEU A CA 1
ATOM 792 C C . LEU A 1 99 ? -6.924 19.991 12.069 1.00 84.94 99 LEU A C 1
ATOM 794 O O . LEU A 1 99 ? -6.606 18.883 11.628 1.00 84.94 99 LEU A O 1
ATOM 798 N N . GLU A 1 100 ? -7.429 20.945 11.293 1.00 84.50 100 GLU A N 1
ATOM 799 C CA . GLU A 1 100 ? -7.728 20.758 9.865 1.00 84.50 100 GLU A CA 1
ATOM 800 C C . GLU A 1 100 ? -6.481 20.343 9.068 1.00 84.50 100 GLU A C 1
ATOM 802 O O . GLU A 1 100 ? -6.530 19.407 8.275 1.00 84.50 100 GLU A O 1
ATOM 807 N N . MET A 1 101 ? -5.323 20.920 9.401 1.00 82.56 101 MET A N 1
ATOM 808 C CA . MET A 1 101 ? -4.020 20.609 8.795 1.00 82.56 101 MET A CA 1
ATOM 809 C C . MET A 1 101 ? -3.415 19.248 9.212 1.00 82.56 101 MET A C 1
ATOM 811 O O . MET A 1 101 ? -2.279 18.920 8.856 1.00 82.56 101 MET A O 1
ATOM 815 N N . SER A 1 102 ? -4.136 18.439 9.996 1.00 85.88 102 SER A N 1
ATOM 816 C CA . SER A 1 102 ? -3.720 17.085 10.372 1.00 85.88 102 SER A CA 1
ATOM 817 C C . SER A 1 102 ? -4.298 16.050 9.409 1.00 85.88 102 SER A C 1
ATOM 819 O O . SER A 1 102 ? -5.502 15.826 9.371 1.00 85.88 102 SER A O 1
ATOM 821 N N . TYR A 1 103 ? -3.434 15.350 8.672 1.00 87.38 103 TYR A N 1
ATOM 822 C CA . TYR A 1 103 ? -3.843 14.376 7.641 1.00 87.38 103 TYR A CA 1
ATOM 823 C C . TYR A 1 103 ? -3.551 12.914 7.999 1.00 87.38 103 TYR A C 1
ATOM 825 O O . TYR A 1 103 ? -3.927 11.988 7.278 1.00 87.38 103 TYR A O 1
ATOM 833 N N . GLY A 1 104 ? -2.800 12.682 9.074 1.00 87.00 104 GLY A N 1
ATOM 834 C CA . GLY A 1 104 ? -2.283 11.360 9.410 1.00 87.00 104 GLY A CA 1
ATOM 835 C C . GLY A 1 104 ? -3.354 10.443 9.995 1.00 87.00 104 GLY A C 1
ATOM 836 O O . GLY A 1 104 ? -3.899 10.740 11.047 1.00 87.00 104 GLY A O 1
ATOM 837 N N . PHE A 1 105 ? -3.583 9.285 9.366 1.00 86.00 105 PHE A N 1
ATOM 838 C CA . PHE A 1 105 ? -4.427 8.194 9.892 1.00 86.00 105 PHE A CA 1
ATOM 839 C C . PHE A 1 105 ? -5.901 8.552 10.154 1.00 86.00 105 PHE A C 1
ATOM 841 O O . PHE A 1 105 ? -6.579 7.821 10.878 1.00 86.00 105 PHE A O 1
ATOM 848 N N . ARG A 1 106 ? -6.401 9.619 9.525 1.00 88.75 106 ARG A N 1
ATOM 849 C CA . ARG A 1 106 ? -7.789 10.076 9.644 1.00 88.75 106 ARG A CA 1
ATOM 850 C C . ARG A 1 106 ? -8.682 9.511 8.536 1.00 88.75 106 ARG A C 1
ATOM 852 O O . ARG A 1 106 ? -8.202 9.269 7.423 1.00 88.75 106 ARG A O 1
ATOM 859 N N . PRO A 1 107 ? -9.967 9.252 8.818 1.00 86.81 107 PRO A N 1
ATOM 860 C CA . PRO A 1 107 ? -10.909 8.776 7.813 1.00 86.81 107 PRO A CA 1
ATOM 861 C C . PRO A 1 107 ? -11.120 9.830 6.715 1.00 86.81 107 PRO A C 1
ATOM 863 O O . PRO A 1 107 ? -11.206 11.018 6.991 1.00 86.81 107 PRO A O 1
ATOM 866 N N . GLY A 1 108 ? -11.184 9.402 5.452 1.00 87.12 108 GLY A N 1
ATOM 867 C CA . GLY A 1 108 ? -11.419 10.300 4.309 1.00 87.12 108 GLY A CA 1
ATOM 868 C C . GLY A 1 108 ? -10.232 11.185 3.906 1.00 87.12 108 GLY A C 1
ATOM 869 O O . GLY A 1 108 ? -10.252 11.734 2.808 1.00 87.12 108 GLY A O 1
ATOM 870 N N . LEU A 1 109 ? -9.182 11.259 4.729 1.00 87.94 109 LEU A N 1
ATOM 871 C CA . LEU A 1 109 ? -7.969 12.028 4.464 1.00 87.94 109 LEU A CA 1
ATOM 872 C C . LEU A 1 109 ? -6.802 11.124 4.057 1.00 87.94 109 LEU A C 1
ATOM 874 O O . LEU A 1 109 ? -6.650 9.981 4.492 1.00 87.94 109 LEU A O 1
ATOM 878 N N . SER A 1 110 ? -5.950 11.648 3.186 1.00 87.75 110 SER A N 1
ATOM 879 C CA . SER A 1 110 ? -4.831 10.935 2.592 1.00 87.75 110 SER A CA 1
ATOM 880 C C . SER A 1 110 ? -3.568 11.786 2.566 1.00 87.75 110 SER A C 1
ATOM 882 O O . SER A 1 110 ? -3.594 13.014 2.578 1.00 87.75 110 SER A O 1
ATOM 884 N N . SER A 1 111 ? -2.420 11.125 2.400 1.00 84.81 111 SER A N 1
ATOM 885 C CA . SER A 1 111 ? -1.138 11.801 2.164 1.00 84.81 111 SER A CA 1
ATOM 886 C C . SER A 1 111 ? -1.164 12.759 0.966 1.00 84.81 111 SER A C 1
ATOM 888 O O . SER A 1 111 ? -0.330 13.654 0.888 1.00 84.81 111 SER A O 1
ATOM 890 N N . LYS A 1 112 ? -2.089 12.573 0.014 1.00 85.00 112 LYS A N 1
ATOM 891 C CA . LYS A 1 112 ? -2.226 13.463 -1.143 1.00 85.00 112 LYS A CA 1
ATOM 892 C C . LYS A 1 112 ? -2.887 14.785 -0.784 1.00 85.00 112 LYS A C 1
ATOM 894 O O . LYS A 1 112 ? -2.614 15.760 -1.468 1.00 85.00 112 LYS A O 1
ATOM 899 N N . ASP A 1 113 ? -3.717 14.817 0.248 1.00 86.06 113 ASP A N 1
ATOM 900 C CA . ASP A 1 113 ? -4.429 16.023 0.673 1.00 86.06 113 ASP A CA 1
ATOM 901 C C . ASP A 1 113 ? -3.439 16.981 1.334 1.00 86.06 113 ASP A C 1
ATOM 903 O O . ASP A 1 113 ? -3.277 18.101 0.857 1.00 86.06 113 ASP A O 1
ATOM 907 N N . ALA A 1 114 ? -2.599 16.456 2.232 1.00 84.44 114 ALA A N 1
ATOM 908 C CA . ALA A 1 114 ? -1.432 17.167 2.759 1.00 84.44 114 ALA A CA 1
ATOM 909 C C . ALA A 1 114 ? -0.513 17.713 1.647 1.00 84.44 114 ALA A C 1
ATOM 911 O O . ALA A 1 114 ? -0.057 18.849 1.691 1.00 84.44 114 ALA A O 1
ATOM 912 N N . LEU A 1 115 ? -0.232 16.910 0.611 1.00 83.12 115 LEU A N 1
ATOM 913 C CA . LEU A 1 115 ? 0.606 17.341 -0.518 1.00 83.12 115 LEU A CA 1
ATOM 914 C C . LEU A 1 115 ? -0.061 18.397 -1.413 1.00 83.12 115 LEU A C 1
ATOM 916 O O . LEU A 1 115 ? 0.649 19.067 -2.167 1.00 83.12 115 LEU A O 1
ATOM 920 N N . ARG A 1 116 ? -1.397 18.490 -1.415 1.00 85.31 116 ARG A N 1
ATOM 921 C CA . ARG A 1 116 ? -2.138 19.526 -2.146 1.00 85.31 116 ARG A CA 1
ATOM 922 C C . ARG A 1 116 ? -2.060 20.855 -1.411 1.00 85.31 116 ARG A C 1
ATOM 924 O O . ARG A 1 116 ? -1.783 21.844 -2.074 1.00 85.31 116 ARG A O 1
ATOM 931 N N . GLU A 1 117 ? -2.212 20.857 -0.089 1.00 85.00 117 GLU A N 1
ATOM 932 C CA . GLU A 1 117 ? -2.036 22.074 0.712 1.00 85.00 117 GLU A CA 1
ATOM 933 C C . GLU A 1 117 ? -0.625 22.632 0.619 1.00 85.00 117 GLU A C 1
ATOM 935 O O . GLU A 1 117 ? -0.459 23.795 0.275 1.00 85.00 117 GLU A O 1
ATOM 940 N N . VAL A 1 118 ? 0.395 21.786 0.798 1.00 81.06 118 VAL A N 1
ATOM 941 C CA . VAL A 1 118 ? 1.796 22.221 0.671 1.00 81.06 118 VAL A CA 1
ATOM 942 C C . VAL A 1 118 ? 2.066 22.832 -0.710 1.00 81.06 118 VAL A C 1
ATOM 944 O O . VAL A 1 118 ? 2.768 23.828 -0.822 1.00 81.06 118 VAL A O 1
ATOM 947 N N . ASP A 1 119 ? 1.498 22.269 -1.780 1.00 77.00 119 ASP A N 1
ATOM 948 C CA . ASP A 1 119 ? 1.623 22.846 -3.126 1.00 77.00 119 ASP A CA 1
ATOM 949 C C . ASP A 1 119 ? 0.855 24.162 -3.302 1.00 77.00 119 ASP A C 1
ATOM 951 O O . ASP A 1 119 ? 1.291 24.995 -4.090 1.00 77.00 119 ASP A O 1
ATOM 955 N N . GLY A 1 120 ? -0.270 24.344 -2.604 1.00 80.19 120 GLY A N 1
ATOM 956 C CA . GLY A 1 120 ? -1.003 25.610 -2.550 1.00 80.19 120 GLY A CA 1
ATOM 957 C C . GLY A 1 120 ? -0.175 26.695 -1.870 1.00 80.19 120 GLY A C 1
ATOM 958 O O . GLY A 1 120 ? 0.125 27.708 -2.495 1.00 80.19 120 GLY A O 1
ATOM 959 N N . TRP A 1 121 ? 0.322 26.420 -0.661 1.00 80.31 121 TRP A N 1
ATOM 960 C CA . TRP A 1 121 ? 1.162 27.354 0.095 1.00 80.31 121 TRP A CA 1
ATOM 961 C C . TRP A 1 121 ? 2.420 27.769 -0.672 1.00 80.31 121 TRP A C 1
ATOM 963 O O . TRP A 1 121 ? 2.785 28.942 -0.682 1.00 80.31 121 TRP A O 1
ATOM 973 N N . LEU A 1 122 ? 3.055 26.826 -1.378 1.00 72.31 122 LEU A N 1
ATOM 974 C CA . LEU A 1 122 ? 4.218 27.120 -2.220 1.00 72.31 122 LEU A CA 1
ATOM 975 C C . LEU A 1 122 ? 3.888 28.022 -3.417 1.00 72.31 122 LEU A C 1
ATOM 977 O O . LEU A 1 122 ? 4.733 28.815 -3.823 1.00 72.31 122 LEU A O 1
ATOM 981 N N . LYS A 1 123 ? 2.688 27.907 -3.999 1.00 76.69 123 LYS A N 1
ATOM 982 C CA . LYS A 1 123 ? 2.241 28.785 -5.095 1.00 76.69 123 LYS A CA 1
ATOM 983 C C . LYS A 1 123 ? 1.880 30.181 -4.609 1.00 76.69 123 LYS A C 1
ATOM 985 O O . LYS A 1 123 ? 2.093 31.140 -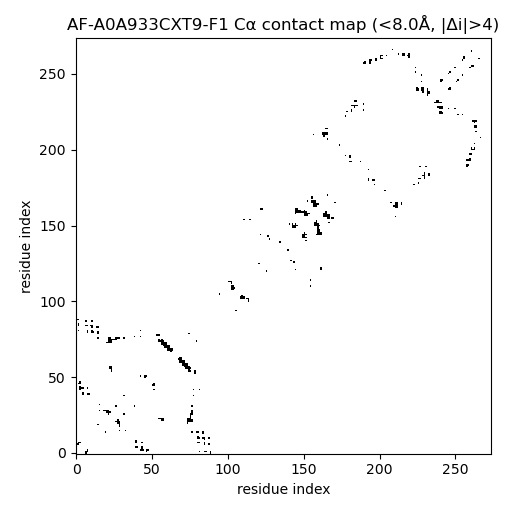5.339 1.00 76.69 123 LYS A O 1
ATOM 990 N N . GLU A 1 124 ? 1.345 30.272 -3.399 1.00 77.31 124 GLU A N 1
ATOM 991 C CA . GLU A 1 124 ? 0.968 31.528 -2.747 1.00 77.31 124 GLU A CA 1
ATOM 992 C C . GLU A 1 124 ? 2.174 32.244 -2.113 1.00 77.31 124 GLU A C 1
ATOM 994 O O . GLU A 1 124 ? 2.071 33.402 -1.726 1.00 77.31 124 GLU A O 1
ATOM 999 N N . GLY A 1 125 ? 3.343 31.593 -2.071 1.00 68.69 125 GLY A N 1
ATOM 1000 C CA . GLY A 1 125 ? 4.604 32.204 -1.647 1.00 68.69 125 GLY A CA 1
ATOM 1001 C C . GLY A 1 125 ? 4.841 32.201 -0.137 1.00 68.69 125 GLY A C 1
ATOM 1002 O O . GLY A 1 125 ? 5.704 32.939 0.332 1.00 68.69 125 GLY A O 1
ATOM 1003 N N . TYR A 1 126 ? 4.117 31.376 0.626 1.00 65.56 126 TYR A N 1
ATOM 1004 C CA . TYR A 1 126 ? 4.301 31.275 2.075 1.00 65.56 126 TYR A CA 1
ATOM 1005 C C . TYR A 1 126 ? 5.693 30.732 2.440 1.00 65.56 126 TYR A C 1
ATOM 1007 O O . TYR A 1 126 ? 6.097 29.659 1.983 1.00 65.56 126 TYR A O 1
ATOM 1015 N N . THR A 1 127 ? 6.400 31.451 3.318 1.00 57.00 127 THR A N 1
ATOM 1016 C CA . THR A 1 127 ? 7.682 31.048 3.918 1.00 57.00 127 THR A CA 1
ATOM 1017 C C . THR A 1 127 ? 7.520 30.729 5.409 1.00 57.00 127 THR A C 1
ATOM 1019 O O . THR A 1 127 ? 6.573 31.152 6.071 1.00 57.00 127 THR A O 1
ATOM 1022 N N . PHE A 1 128 ? 8.447 29.932 5.947 1.00 53.81 128 PHE A N 1
ATOM 1023 C CA . PHE A 1 128 ? 8.411 29.421 7.324 1.00 53.81 128 PHE A CA 1
ATOM 1024 C C . PHE A 1 128 ? 8.540 30.517 8.407 1.00 53.81 128 PHE A C 1
ATOM 1026 O O . PHE A 1 128 ? 8.130 30.300 9.545 1.00 53.81 128 PHE A O 1
ATOM 1033 N N . GLU A 1 129 ? 9.053 31.701 8.061 1.00 52.97 129 GLU A N 1
ATOM 1034 C CA . GLU A 1 129 ? 9.377 32.781 9.009 1.00 52.97 129 GLU A CA 1
ATOM 1035 C C . GLU A 1 129 ? 8.161 33.339 9.775 1.00 52.97 129 GLU A C 1
ATOM 1037 O O . GLU A 1 129 ? 8.329 33.937 10.834 1.00 52.97 129 GLU A O 1
ATOM 1042 N N . ALA A 1 130 ? 6.932 33.101 9.302 1.00 50.31 130 ALA A N 1
ATOM 1043 C CA . ALA A 1 130 ? 5.719 33.667 9.896 1.00 50.31 130 ALA A CA 1
ATOM 1044 C C . ALA A 1 130 ? 5.179 32.924 11.138 1.00 50.31 130 ALA A C 1
ATOM 1046 O O . ALA A 1 130 ? 4.329 33.465 11.839 1.00 50.31 130 ALA A O 1
ATOM 1047 N N . ASN A 1 131 ? 5.632 31.698 11.433 1.00 45.75 131 ASN A N 1
ATOM 1048 C CA . ASN A 1 131 ? 5.033 30.867 12.486 1.00 45.75 131 ASN A CA 1
ATOM 1049 C C . ASN A 1 131 ? 6.091 30.421 13.503 1.00 45.75 131 ASN A C 1
ATOM 1051 O O . ASN A 1 131 ? 6.750 29.401 13.311 1.00 45.75 131 ASN A O 1
ATOM 1055 N N . GLY A 1 132 ? 6.240 31.198 14.584 1.00 45.62 132 GLY A N 1
ATOM 1056 C CA . GLY A 1 132 ? 7.255 31.072 15.642 1.00 45.62 132 GLY A CA 1
ATOM 1057 C C . GLY A 1 132 ? 7.236 29.766 16.449 1.00 45.62 132 GLY A C 1
ATOM 1058 O O . GLY A 1 132 ? 6.958 29.767 17.646 1.00 45.62 132 GLY A O 1
ATOM 1059 N N . LEU A 1 133 ? 7.571 28.648 15.807 1.00 43.00 133 LEU A N 1
ATOM 1060 C CA . LEU A 1 133 ? 7.737 27.335 16.424 1.00 43.00 133 LEU A CA 1
ATOM 1061 C C . LEU A 1 133 ? 9.207 26.901 16.388 1.00 43.00 133 LEU A C 1
ATOM 1063 O O . LEU A 1 133 ? 9.848 26.888 15.338 1.00 43.00 133 LEU A O 1
ATOM 1067 N N . SER A 1 134 ? 9.722 26.472 17.541 1.00 42.31 134 SER A N 1
ATOM 1068 C CA . SER A 1 134 ? 11.078 25.934 17.682 1.00 42.31 134 SER A CA 1
ATOM 1069 C C . SER A 1 134 ? 11.140 24.475 17.222 1.00 42.31 134 SER A C 1
ATOM 1071 O O . SER A 1 134 ? 10.381 23.624 17.687 1.00 42.31 134 SER A O 1
ATOM 1073 N N . LEU A 1 135 ? 12.061 24.175 16.306 1.00 50.03 135 LEU A N 1
ATOM 1074 C CA . LEU A 1 135 ? 12.166 22.883 15.629 1.00 50.03 135 LEU A CA 1
ATOM 1075 C C . LEU A 1 135 ? 13.353 22.034 16.130 1.00 50.03 135 LEU A C 1
ATOM 1077 O O . LEU A 1 135 ? 14.320 22.537 16.691 1.00 50.03 135 LEU A O 1
ATOM 1081 N N . SER A 1 136 ? 13.284 20.712 15.923 1.00 50.88 136 SER A N 1
ATOM 1082 C CA . SER A 1 136 ? 14.331 19.762 16.342 1.00 50.88 136 SER A CA 1
ATOM 1083 C C . SER A 1 136 ? 15.610 19.926 15.497 1.00 50.88 136 SER A C 1
ATOM 1085 O O . SER A 1 136 ? 15.523 19.778 14.275 1.00 50.88 136 SER A O 1
ATOM 1087 N N . PRO A 1 137 ? 16.796 20.136 16.097 1.00 54.62 137 PRO A N 1
ATOM 1088 C CA . PRO A 1 137 ? 18.010 20.524 15.366 1.00 54.62 137 PRO A CA 1
ATOM 1089 C C . PRO A 1 137 ? 18.553 19.460 14.395 1.00 54.62 137 PRO A C 1
ATOM 1091 O O . PRO A 1 137 ? 19.184 19.801 13.405 1.00 54.62 137 PRO A O 1
ATOM 1094 N N . GLU A 1 138 ? 18.280 18.169 14.614 1.00 52.53 138 GLU A N 1
ATOM 1095 C CA . GLU A 1 138 ? 18.834 17.084 13.779 1.00 52.53 138 GLU A CA 1
ATOM 1096 C C . GLU A 1 138 ? 18.006 16.752 12.527 1.00 52.53 138 GLU A C 1
ATOM 1098 O O . GLU A 1 138 ? 18.494 16.111 11.595 1.00 52.53 138 GLU A O 1
ATOM 1103 N N . LYS A 1 139 ? 16.717 17.108 12.519 1.00 54.66 139 LYS A N 1
ATOM 1104 C CA . LYS A 1 139 ? 15.778 16.764 11.430 1.00 54.66 139 LYS A CA 1
ATOM 1105 C C . LYS A 1 139 ? 15.319 17.974 10.639 1.00 54.66 139 LYS A C 1
ATOM 1107 O O . LYS A 1 139 ? 14.653 17.803 9.619 1.00 54.66 139 LYS A O 1
ATOM 1112 N N . THR A 1 140 ? 15.633 19.159 11.137 1.00 56.81 140 THR A N 1
ATOM 1113 C CA . THR A 1 140 ? 15.101 20.399 10.611 1.00 56.81 140 THR A CA 1
ATOM 1114 C C . THR A 1 140 ? 16.163 21.085 9.793 1.00 56.81 140 THR A C 1
ATOM 1116 O O . THR A 1 140 ? 17.198 21.486 10.309 1.00 56.81 140 THR A O 1
ATOM 1119 N N . GLN A 1 141 ? 15.866 21.237 8.513 1.00 60.09 141 GLN A N 1
ATOM 1120 C C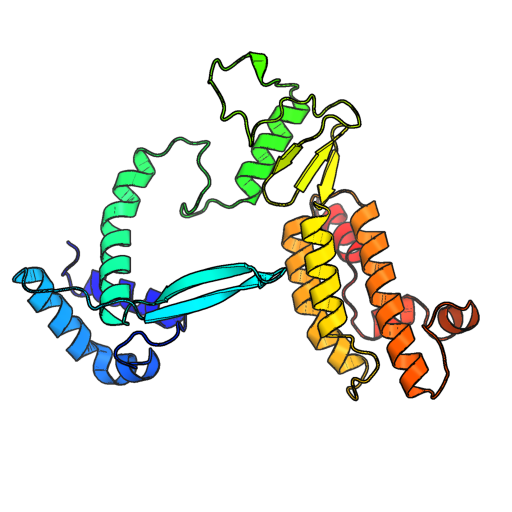A . GLN A 1 141 ? 16.593 22.114 7.623 1.00 60.09 141 GLN A CA 1
ATOM 1121 C C . GLN A 1 141 ? 15.590 23.161 7.151 1.00 60.09 141 GLN A C 1
ATOM 1123 O O . GLN A 1 141 ? 14.545 22.804 6.605 1.00 60.09 141 GLN A O 1
ATOM 1128 N N . VAL A 1 142 ? 15.878 24.430 7.425 1.00 63.03 142 VAL A N 1
ATOM 1129 C CA . VAL A 1 142 ? 15.150 25.549 6.823 1.00 63.03 142 VAL A CA 1
ATOM 1130 C C . VAL A 1 142 ? 15.764 25.769 5.445 1.00 63.03 142 VAL A C 1
ATOM 1132 O O . VAL A 1 142 ? 16.987 25.809 5.321 1.00 63.03 142 VAL A O 1
ATOM 1135 N N . GLY A 1 143 ? 14.931 25.843 4.415 1.00 61.03 143 GLY A N 1
ATOM 1136 C CA . GLY A 1 143 ? 15.371 26.090 3.048 1.00 61.03 143 GLY A CA 1
ATOM 1137 C C . GLY A 1 143 ? 14.246 26.698 2.221 1.00 61.03 143 GLY A C 1
ATOM 1138 O O . GLY A 1 143 ? 13.073 26.361 2.419 1.00 61.03 143 GLY A O 1
ATOM 1139 N N . ASP A 1 144 ? 14.597 27.621 1.326 1.00 66.81 144 ASP A N 1
ATOM 1140 C CA . ASP A 1 144 ? 13.647 28.210 0.386 1.00 66.81 144 ASP A CA 1
ATOM 1141 C C . ASP A 1 144 ? 13.389 27.253 -0.788 1.00 66.81 144 ASP A C 1
ATOM 1143 O O . ASP A 1 144 ? 14.245 26.983 -1.625 1.00 66.81 144 ASP A O 1
ATOM 1147 N N . CYS A 1 145 ? 12.157 26.766 -0.901 1.00 64.44 145 CYS A N 1
ATOM 1148 C CA . CYS A 1 145 ? 11.756 25.827 -1.953 1.00 64.44 145 CYS A CA 1
ATOM 1149 C C . CYS A 1 145 ? 11.704 26.434 -3.357 1.00 64.44 145 CYS A C 1
ATOM 1151 O O . CYS A 1 145 ? 11.457 25.711 -4.331 1.00 64.44 145 CYS A O 1
ATOM 1153 N N . ARG A 1 146 ? 11.860 27.754 -3.464 1.00 65.50 146 ARG A N 1
ATOM 1154 C CA . ARG A 1 146 ? 11.949 28.483 -4.729 1.00 65.50 146 ARG A CA 1
ATOM 1155 C C . ARG A 1 146 ? 13.365 28.445 -5.294 1.00 65.50 146 ARG A C 1
ATOM 1157 O O . ARG A 1 146 ? 13.512 28.518 -6.511 1.00 65.50 146 ARG A O 1
ATOM 1164 N N . GLU A 1 147 ? 14.373 28.265 -4.446 1.00 69.06 147 GLU A N 1
ATOM 1165 C CA . GLU A 1 147 ? 15.771 28.204 -4.855 1.00 69.06 147 GLU A CA 1
ATOM 1166 C C . GLU A 1 147 ? 16.224 26.764 -5.127 1.00 69.06 147 GLU A C 1
ATOM 1168 O O . GLU A 1 147 ? 15.785 25.797 -4.494 1.00 69.06 147 GLU A O 1
ATOM 1173 N N . GLU A 1 148 ? 17.105 26.607 -6.114 1.00 69.38 148 GLU A N 1
ATOM 1174 C CA . GLU A 1 148 ? 17.732 25.323 -6.421 1.00 69.38 148 GLU A CA 1
ATOM 1175 C C . GLU A 1 148 ? 18.738 24.966 -5.313 1.00 69.38 148 GLU A C 1
ATOM 1177 O O . GLU A 1 148 ? 19.519 25.803 -4.869 1.00 69.38 148 GLU A O 1
ATOM 1182 N N . GLY A 1 149 ? 18.704 23.728 -4.820 1.00 70.31 149 GLY A N 1
ATOM 1183 C CA . GLY A 1 149 ? 19.544 23.254 -3.718 1.00 70.31 149 GLY A CA 1
ATOM 1184 C C . GLY A 1 149 ? 18.986 23.481 -2.307 1.00 70.31 149 GLY A C 1
ATOM 1185 O O . GLY A 1 149 ? 19.481 22.850 -1.373 1.00 70.31 149 GLY A O 1
ATOM 1186 N N . GLN A 1 150 ? 17.934 24.293 -2.140 1.00 73.06 150 GLN A N 1
ATOM 1187 C CA . GLN A 1 150 ? 17.317 24.608 -0.837 1.00 73.06 150 GLN A CA 1
ATOM 1188 C C . GLN A 1 150 ? 15.958 23.913 -0.596 1.00 73.06 150 GLN A C 1
ATOM 1190 O O . GLN A 1 150 ? 15.206 24.251 0.317 1.00 73.06 150 GLN A O 1
ATOM 1195 N N . GLY A 1 151 ? 15.628 22.911 -1.412 1.00 73.00 151 GLY A N 1
ATOM 1196 C CA . GLY A 1 151 ? 14.377 22.162 -1.315 1.00 73.00 151 GLY A CA 1
ATOM 1197 C C . GLY A 1 151 ? 14.260 21.218 -0.107 1.00 73.00 151 GLY A C 1
ATOM 1198 O O . GLY A 1 151 ? 15.260 20.798 0.474 1.00 73.00 151 GLY A O 1
ATOM 1199 N N . PHE A 1 152 ? 13.035 20.785 0.229 1.00 82.12 152 PHE A N 1
ATOM 1200 C CA . PHE A 1 152 ? 12.789 19.780 1.281 1.00 82.12 152 PHE A CA 1
ATOM 1201 C C . PHE A 1 152 ? 12.114 18.501 0.770 1.00 82.12 152 PHE A C 1
ATOM 1203 O O . PHE A 1 152 ? 11.467 18.460 -0.279 1.00 82.12 152 PHE A O 1
ATOM 1210 N N . GLU A 1 153 ? 12.234 17.420 1.548 1.00 83.75 153 GLU A N 1
ATOM 1211 C CA . GLU A 1 153 ? 11.586 16.138 1.268 1.00 83.75 153 GLU A CA 1
ATOM 1212 C C . GLU A 1 153 ? 10.364 15.908 2.174 1.00 83.75 153 GLU A C 1
ATOM 1214 O O . GLU A 1 153 ? 10.493 15.836 3.394 1.00 83.75 153 GLU A O 1
ATOM 1219 N N . PHE A 1 154 ? 9.183 15.666 1.598 1.00 81.94 154 PHE A N 1
ATOM 1220 C CA . PHE A 1 154 ? 7.955 15.388 2.352 1.00 81.94 154 PHE A CA 1
ATOM 1221 C C . PHE A 1 154 ? 7.107 14.293 1.697 1.00 81.94 154 PHE A C 1
ATOM 1223 O O . PHE A 1 154 ? 6.909 14.267 0.485 1.00 81.94 154 PHE A O 1
ATOM 1230 N N . LEU A 1 155 ? 6.654 13.321 2.501 1.00 83.19 155 LEU A N 1
ATOM 1231 C CA . LEU A 1 155 ? 5.815 12.177 2.085 1.00 83.19 155 LEU A CA 1
ATOM 1232 C C . LEU A 1 155 ? 6.287 11.444 0.805 1.00 83.19 155 LEU A C 1
ATOM 1234 O O . LEU A 1 155 ? 5.497 10.881 0.043 1.00 83.19 155 LEU A O 1
ATOM 1238 N N . GLY A 1 156 ? 7.606 11.401 0.587 1.00 81.62 156 GLY A N 1
ATOM 1239 C CA . GLY A 1 156 ? 8.235 10.725 -0.553 1.00 81.62 156 GLY A CA 1
ATOM 1240 C C . GLY A 1 156 ? 8.424 11.595 -1.799 1.00 81.62 156 GLY A C 1
ATOM 1241 O O . GLY A 1 156 ? 8.953 11.086 -2.792 1.00 81.62 156 GLY A O 1
ATOM 1242 N N . TYR A 1 157 ? 8.049 12.868 -1.734 1.00 84.69 157 TYR A N 1
ATOM 1243 C CA . TYR A 1 157 ? 8.349 13.899 -2.720 1.00 84.69 157 TYR A CA 1
ATOM 1244 C C . TYR A 1 157 ? 9.523 14.764 -2.255 1.00 84.69 157 TYR A C 1
ATOM 1246 O O . TYR A 1 157 ? 9.775 14.854 -1.057 1.00 84.69 157 TYR A O 1
ATOM 1254 N N . GLY A 1 158 ? 10.247 15.348 -3.204 1.00 84.69 158 GLY A N 1
ATOM 1255 C CA . GLY A 1 158 ? 11.138 16.486 -2.992 1.00 84.69 158 GLY A CA 1
ATOM 1256 C C . GLY A 1 158 ? 10.522 17.721 -3.641 1.00 84.69 158 GLY A C 1
ATOM 1257 O O . GLY A 1 158 ? 9.979 17.608 -4.742 1.00 84.69 158 GLY A O 1
ATOM 1258 N N . PHE A 1 159 ? 10.565 18.855 -2.957 1.00 82.50 159 PHE A N 1
ATOM 1259 C CA . PHE A 1 159 ? 10.062 20.141 -3.428 1.00 82.50 159 PHE A CA 1
ATOM 1260 C C . PHE A 1 159 ? 11.249 21.059 -3.663 1.00 82.50 159 PHE A C 1
ATOM 1262 O O . PHE A 1 159 ? 11.998 21.298 -2.729 1.00 82.50 159 PHE A O 1
ATOM 1269 N N . GLU A 1 160 ? 11.443 21.514 -4.896 1.00 82.00 160 GLU A N 1
ATOM 1270 C CA . GLU A 1 160 ? 12.612 22.309 -5.282 1.00 82.00 160 GLU A CA 1
ATOM 1271 C C . GLU A 1 160 ? 12.304 23.125 -6.539 1.00 82.00 160 GLU A C 1
ATOM 1273 O O . GLU A 1 160 ? 11.677 22.602 -7.471 1.00 82.00 160 GLU A O 1
ATOM 1278 N N . ALA A 1 161 ? 12.737 24.388 -6.563 1.00 78.00 161 ALA A N 1
ATOM 1279 C CA . ALA A 1 161 ? 12.503 25.337 -7.651 1.00 78.00 161 ALA A CA 1
ATOM 1280 C C . ALA A 1 161 ? 11.028 25.389 -8.111 1.00 78.00 161 ALA A C 1
ATOM 1282 O O . ALA A 1 161 ? 10.721 25.329 -9.307 1.00 78.00 161 ALA A O 1
ATOM 1283 N N . GLY A 1 162 ? 10.087 25.383 -7.156 1.00 72.50 162 GLY A N 1
ATOM 1284 C CA . GLY A 1 162 ? 8.641 25.371 -7.434 1.00 72.50 162 GLY A CA 1
ATOM 1285 C C . GLY A 1 162 ? 8.121 24.089 -8.107 1.00 72.50 162 GLY A C 1
ATOM 1286 O O . GLY A 1 162 ? 6.997 24.047 -8.611 1.00 72.50 162 G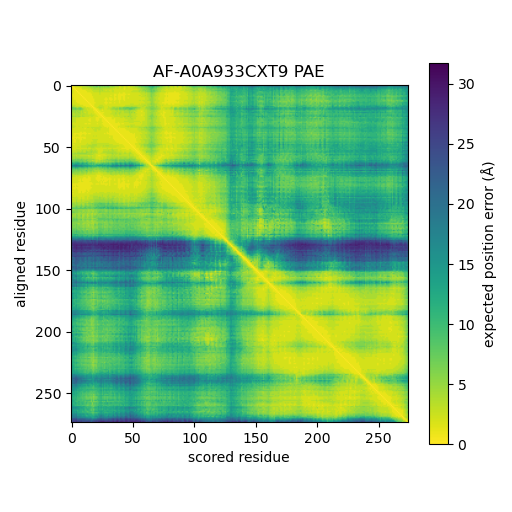LY A O 1
ATOM 1287 N N . ARG A 1 163 ? 8.924 23.018 -8.149 1.00 81.12 163 ARG A N 1
ATOM 1288 C CA . ARG A 1 163 ? 8.571 21.728 -8.756 1.00 81.12 163 ARG A CA 1
ATOM 1289 C C . ARG A 1 163 ? 8.564 20.615 -7.720 1.00 81.12 163 ARG A C 1
ATOM 1291 O O . ARG A 1 163 ? 9.302 20.620 -6.741 1.00 81.12 163 ARG A O 1
ATOM 1298 N N . ARG A 1 164 ? 7.745 19.598 -7.991 1.00 86.75 164 ARG A N 1
ATOM 1299 C CA . ARG A 1 164 ? 7.681 18.363 -7.206 1.00 86.75 164 ARG A CA 1
ATOM 1300 C C . ARG A 1 164 ? 8.386 17.226 -7.927 1.00 86.75 164 ARG A C 1
ATOM 1302 O O . ARG A 1 164 ? 8.020 16.854 -9.042 1.00 86.75 164 ARG A O 1
ATOM 1309 N N . TRP A 1 165 ? 9.347 16.610 -7.261 1.00 87.38 165 TRP A N 1
ATOM 1310 C CA . TRP A 1 165 ? 10.126 15.476 -7.745 1.00 87.38 165 TRP A CA 1
ATOM 1311 C C . TRP A 1 165 ? 9.883 14.251 -6.872 1.00 87.38 165 TRP A C 1
ATOM 1313 O O . TRP A 1 165 ? 9.491 14.358 -5.714 1.00 87.38 165 TRP A O 1
ATOM 1323 N N . VAL A 1 166 ? 10.127 13.052 -7.403 1.00 89.44 166 VAL A N 1
ATOM 1324 C CA . VAL A 1 166 ? 10.113 11.856 -6.553 1.00 89.44 166 VAL A CA 1
ATOM 1325 C C . VAL A 1 166 ? 11.437 11.754 -5.810 1.00 89.44 166 VAL A C 1
ATOM 1327 O O . VAL A 1 166 ? 12.500 11.723 -6.430 1.00 89.44 166 VAL A O 1
ATOM 1330 N N . ARG A 1 167 ? 11.367 11.596 -4.486 1.00 89.94 167 ARG A N 1
ATOM 1331 C CA . ARG A 1 167 ? 12.533 11.389 -3.623 1.00 89.94 167 ARG A CA 1
ATOM 1332 C C . ARG A 1 167 ? 13.443 10.276 -4.149 1.00 89.94 167 ARG A C 1
ATOM 1334 O O . ARG A 1 167 ? 12.981 9.170 -4.459 1.00 89.94 167 ARG A O 1
ATOM 1341 N N . ARG A 1 168 ? 14.764 10.500 -4.124 1.00 86.94 168 ARG A N 1
ATOM 1342 C CA . ARG A 1 168 ? 15.774 9.529 -4.596 1.00 86.94 168 ARG A CA 1
ATOM 1343 C C . ARG A 1 168 ? 15.614 8.155 -3.944 1.00 86.94 168 ARG A C 1
ATOM 1345 O O . ARG A 1 168 ? 15.696 7.130 -4.618 1.00 86.94 168 ARG A O 1
ATOM 1352 N N . LYS A 1 169 ? 15.332 8.116 -2.639 1.00 85.88 169 LYS A N 1
ATOM 1353 C CA . LYS A 1 169 ? 15.082 6.869 -1.897 1.00 85.88 169 LYS A CA 1
ATOM 1354 C C . LYS A 1 169 ? 13.859 6.111 -2.428 1.00 85.88 169 LYS A C 1
ATOM 1356 O O . LYS A 1 169 ? 13.940 4.899 -2.618 1.00 85.88 169 LYS A O 1
ATOM 1361 N N . SER A 1 170 ? 12.765 6.816 -2.715 1.00 88.06 170 SER A N 1
ATOM 1362 C CA . SER A 1 170 ? 11.545 6.238 -3.293 1.00 88.06 170 SER A CA 1
ATOM 1363 C C . SER A 1 170 ? 11.802 5.688 -4.701 1.00 88.06 170 SER A C 1
ATOM 1365 O O . SER A 1 170 ? 11.359 4.583 -5.020 1.00 88.06 170 SER A O 1
ATOM 1367 N N . LEU A 1 171 ? 12.591 6.402 -5.518 1.00 89.94 171 LEU A N 1
ATOM 1368 C CA . LEU A 1 171 ? 13.027 5.937 -6.843 1.00 89.94 171 LEU A CA 1
ATOM 1369 C C . LEU A 1 171 ? 13.905 4.683 -6.774 1.00 89.94 171 LEU A C 1
ATOM 1371 O O . LEU A 1 171 ? 13.736 3.753 -7.564 1.00 89.94 171 LEU A O 1
ATOM 1375 N N . MET A 1 172 ? 14.842 4.631 -5.829 1.00 89.75 172 MET A N 1
ATOM 1376 C CA . MET A 1 172 ? 15.691 3.453 -5.646 1.00 89.75 172 MET A CA 1
ATOM 1377 C C . MET A 1 172 ? 14.880 2.243 -5.176 1.00 89.75 172 MET A C 1
ATOM 1379 O O . MET A 1 172 ? 15.091 1.143 -5.685 1.00 89.75 172 MET A O 1
ATOM 1383 N N . ALA A 1 173 ? 13.912 2.444 -4.278 1.00 89.38 173 ALA A N 1
ATOM 1384 C CA . ALA A 1 173 ? 13.051 1.375 -3.781 1.00 89.38 173 ALA A CA 1
ATOM 1385 C C . ALA A 1 173 ? 12.207 0.734 -4.897 1.00 89.38 173 ALA A C 1
ATOM 1387 O O . ALA A 1 173 ? 12.148 -0.492 -4.998 1.00 89.38 173 ALA A O 1
ATOM 1388 N N . ILE A 1 174 ? 11.589 1.536 -5.775 1.00 92.38 174 ILE A N 1
ATOM 1389 C CA . ILE A 1 174 ? 10.817 0.989 -6.903 1.00 92.38 174 ILE A CA 1
ATOM 1390 C C . ILE A 1 174 ? 11.720 0.298 -7.929 1.00 92.38 174 ILE A C 1
ATOM 1392 O O . ILE A 1 174 ? 11.388 -0.791 -8.396 1.00 92.38 174 ILE A O 1
ATOM 1396 N N . ARG A 1 175 ? 12.900 0.865 -8.224 1.00 93.12 175 ARG A N 1
ATOM 1397 C CA . ARG A 1 175 ? 13.884 0.226 -9.111 1.00 93.12 175 ARG A CA 1
ATOM 1398 C C . ARG A 1 175 ? 14.304 -1.134 -8.576 1.00 93.12 175 ARG A C 1
ATOM 1400 O O . ARG A 1 175 ? 14.409 -2.071 -9.359 1.00 93.12 175 ARG A O 1
ATOM 1407 N N . GLU A 1 176 ? 14.496 -1.257 -7.268 1.00 91.62 176 GLU A N 1
ATOM 1408 C CA . GLU A 1 176 ? 14.863 -2.527 -6.648 1.00 91.62 176 GLU A CA 1
ATOM 1409 C C . GLU A 1 176 ? 13.745 -3.564 -6.741 1.00 91.62 176 GLU A C 1
ATOM 1411 O O . GLU A 1 176 ? 13.976 -4.696 -7.163 1.00 91.62 176 GLU A O 1
ATOM 1416 N N . ARG A 1 177 ? 12.498 -3.158 -6.481 1.00 91.25 177 ARG A N 1
ATOM 1417 C CA . ARG A 1 177 ? 11.328 -4.024 -6.690 1.00 91.25 177 ARG A CA 1
ATOM 1418 C C . ARG A 1 177 ? 11.227 -4.517 -8.133 1.00 91.25 177 ARG A C 1
ATOM 1420 O O . ARG A 1 177 ? 10.988 -5.703 -8.353 1.00 91.25 177 ARG A O 1
ATOM 1427 N N . ILE A 1 178 ? 11.457 -3.636 -9.107 1.00 93.81 178 ILE A N 1
ATOM 1428 C CA . ILE A 1 178 ? 11.476 -4.003 -10.528 1.00 93.81 178 ILE A CA 1
ATOM 1429 C C . ILE A 1 178 ? 12.620 -4.981 -10.812 1.00 93.81 178 ILE A C 1
ATOM 1431 O O . ILE A 1 178 ? 12.387 -5.990 -11.474 1.00 93.81 178 ILE A O 1
ATOM 1435 N N . ARG A 1 179 ? 13.838 -4.746 -10.299 1.00 92.31 179 ARG A N 1
ATOM 1436 C CA . ARG A 1 179 ? 14.984 -5.663 -10.479 1.00 92.31 179 ARG A CA 1
ATOM 1437 C C . ARG A 1 179 ? 14.684 -7.060 -9.950 1.00 92.31 179 ARG A C 1
ATOM 1439 O O . ARG A 1 179 ? 14.931 -8.028 -10.661 1.00 92.31 179 ARG A O 1
ATOM 1446 N N . MET A 1 180 ? 14.100 -7.162 -8.756 1.00 90.44 180 MET A N 1
ATOM 1447 C CA . MET A 1 180 ? 13.733 -8.450 -8.160 1.00 90.44 180 MET A CA 1
ATOM 1448 C C . MET A 1 180 ? 12.749 -9.243 -9.032 1.00 90.44 180 MET A C 1
ATOM 1450 O O . MET A 1 180 ? 12.846 -10.466 -9.094 1.00 90.44 180 MET A O 1
ATOM 1454 N N . ARG A 1 181 ? 11.837 -8.564 -9.741 1.00 90.75 181 ARG A N 1
ATOM 1455 C CA . ARG A 1 181 ? 10.855 -9.192 -10.647 1.00 90.75 181 ARG A CA 1
ATOM 1456 C C . ARG A 1 181 ? 11.355 -9.380 -12.084 1.00 90.75 181 ARG A C 1
ATOM 1458 O O . ARG A 1 181 ? 10.784 -10.180 -12.817 1.00 90.75 181 ARG A O 1
ATOM 1465 N N . THR A 1 182 ? 12.424 -8.689 -12.478 1.00 92.12 182 THR A N 1
ATOM 1466 C CA . THR A 1 182 ? 13.023 -8.723 -13.829 1.00 92.12 182 THR A CA 1
ATOM 1467 C C . THR A 1 182 ? 14.436 -9.300 -13.815 1.00 92.12 182 THR A C 1
ATOM 1469 O O . THR A 1 182 ? 15.333 -8.830 -14.528 1.00 92.12 182 THR A O 1
ATOM 1472 N N . LYS A 1 183 ? 14.658 -10.325 -12.981 1.00 90.88 183 LYS A N 1
ATOM 1473 C CA . LYS A 1 183 ? 15.909 -11.088 -13.002 1.00 90.88 183 LYS A CA 1
ATOM 1474 C C . LYS A 1 183 ? 16.119 -11.664 -14.401 1.00 90.88 183 LYS A C 1
ATOM 1476 O O . LYS A 1 183 ? 15.206 -12.222 -14.996 1.00 90.88 183 LYS A O 1
ATOM 1481 N N . ARG A 1 184 ? 17.339 -11.536 -14.924 1.00 86.25 184 ARG A N 1
ATOM 1482 C CA . ARG A 1 184 ? 17.682 -11.963 -16.291 1.00 86.25 184 ARG A CA 1
ATOM 1483 C C . ARG A 1 184 ? 17.570 -13.479 -16.488 1.00 86.25 184 ARG A C 1
ATOM 1485 O O . ARG A 1 184 ? 17.356 -13.927 -17.603 1.00 86.25 184 ARG A O 1
ATOM 1492 N N . THR A 1 185 ? 17.727 -14.240 -15.410 1.00 85.38 185 THR A N 1
ATOM 1493 C CA . THR A 1 185 ? 17.629 -15.705 -15.371 1.00 85.38 185 THR A CA 1
ATOM 1494 C C . THR A 1 185 ? 16.197 -16.213 -15.218 1.00 85.38 185 THR A C 1
ATOM 1496 O O . THR A 1 185 ? 15.987 -17.411 -15.077 1.00 85.38 185 THR A O 1
ATOM 1499 N N . ARG A 1 186 ? 15.206 -15.319 -15.206 1.00 84.88 186 ARG A N 1
ATOM 1500 C CA . ARG A 1 186 ? 13.801 -15.690 -15.084 1.00 84.88 186 ARG A CA 1
ATOM 1501 C C . ARG A 1 186 ? 13.340 -16.399 -16.364 1.00 84.88 186 ARG A C 1
ATOM 1503 O O . ARG A 1 186 ? 13.494 -15.842 -17.447 1.00 84.88 186 ARG A O 1
ATOM 1510 N N . GLY A 1 187 ? 12.779 -17.601 -16.219 1.00 83.44 187 GLY A N 1
ATOM 1511 C CA . GLY A 1 187 ? 12.319 -18.453 -17.327 1.00 83.44 187 GLY A CA 1
ATOM 1512 C C . GLY A 1 187 ? 10.900 -18.168 -17.831 1.00 83.44 187 GLY A C 1
ATOM 1513 O O . GLY A 1 187 ? 10.411 -18.890 -18.689 1.00 83.44 187 GLY A O 1
ATOM 1514 N N . ASP A 1 188 ? 10.233 -17.138 -17.311 1.00 90.06 188 ASP A N 1
ATOM 1515 C CA . ASP A 1 188 ? 8.858 -16.809 -17.694 1.00 90.06 188 ASP A CA 1
ATOM 1516 C C . ASP A 1 188 ? 8.773 -16.120 -19.065 1.00 90.06 188 ASP A C 1
ATOM 1518 O O . ASP A 1 188 ? 9.699 -15.426 -19.504 1.00 90.06 188 ASP A O 1
ATOM 1522 N N . SER A 1 189 ? 7.611 -16.244 -19.713 1.00 92.19 189 SER A N 1
ATOM 1523 C CA . SER A 1 189 ? 7.301 -15.503 -20.938 1.00 92.19 189 SER A CA 1
ATOM 1524 C C . SER A 1 189 ? 7.251 -13.990 -20.686 1.00 92.19 189 SER A C 1
ATOM 1526 O O . SER A 1 189 ? 6.928 -13.522 -19.588 1.00 92.19 189 SER A O 1
ATOM 1528 N N . LEU A 1 190 ? 7.529 -13.196 -21.727 1.00 92.94 190 LEU A N 1
ATOM 1529 C CA . LEU A 1 190 ? 7.480 -11.733 -21.638 1.00 92.94 190 LEU A CA 1
ATOM 1530 C C . LEU A 1 190 ? 6.114 -11.233 -21.144 1.00 92.94 190 LEU A C 1
ATOM 1532 O O . LEU A 1 190 ? 6.064 -10.369 -20.269 1.00 92.94 190 LEU A O 1
ATOM 1536 N N . GLY A 1 191 ? 5.023 -11.803 -21.666 1.00 93.19 191 GLY A N 1
ATOM 1537 C CA . GLY A 1 191 ? 3.663 -11.449 -21.262 1.00 93.19 191 GLY A CA 1
ATOM 1538 C C . GLY A 1 191 ? 3.430 -11.668 -19.766 1.00 93.19 191 GLY A C 1
ATOM 1539 O O . GLY A 1 191 ? 2.941 -10.769 -19.083 1.00 93.19 191 GLY A O 1
ATOM 1540 N N . ARG A 1 192 ? 3.877 -12.805 -19.211 1.00 93.94 192 ARG A N 1
ATOM 1541 C CA . ARG A 1 192 ? 3.759 -13.075 -17.769 1.00 93.94 192 ARG A CA 1
ATOM 1542 C C . ARG A 1 192 ? 4.564 -12.080 -16.932 1.00 93.94 192 ARG A C 1
ATOM 1544 O O . ARG A 1 192 ? 4.069 -11.583 -15.922 1.00 93.94 192 ARG A O 1
ATOM 1551 N N . ILE A 1 193 ? 5.775 -11.737 -17.371 1.00 93.94 193 ILE A N 1
ATOM 1552 C CA . ILE A 1 193 ? 6.613 -10.735 -16.697 1.00 93.94 193 ILE A CA 1
ATOM 1553 C C . ILE A 1 193 ? 5.921 -9.364 -16.690 1.00 93.94 193 ILE A C 1
ATOM 1555 O O . ILE A 1 193 ? 5.944 -8.673 -15.672 1.00 93.94 193 ILE A O 1
ATOM 1559 N N . ILE A 1 194 ? 5.296 -8.968 -17.801 1.00 94.94 194 ILE A N 1
ATOM 1560 C CA . ILE A 1 194 ? 4.562 -7.700 -17.905 1.00 94.94 194 ILE A CA 1
ATOM 1561 C C . ILE A 1 194 ? 3.339 -7.691 -16.981 1.00 94.94 194 ILE A C 1
ATOM 1563 O O . ILE A 1 194 ? 3.139 -6.716 -16.253 1.00 94.94 194 ILE A O 1
ATOM 1567 N N . VAL A 1 195 ? 2.566 -8.781 -16.949 1.00 94.75 195 VAL A N 1
ATOM 1568 C CA . VAL A 1 195 ? 1.418 -8.939 -16.040 1.00 94.75 195 VAL A CA 1
ATOM 1569 C C . VAL A 1 195 ? 1.841 -8.763 -14.580 1.00 94.75 195 VAL A C 1
ATOM 1571 O O . VAL A 1 195 ? 1.183 -8.032 -13.844 1.00 94.75 195 VAL A O 1
ATOM 1574 N N . ASP A 1 196 ? 2.978 -9.331 -14.178 1.00 92.94 196 ASP A N 1
ATOM 1575 C CA . ASP A 1 196 ? 3.502 -9.188 -12.815 1.00 92.94 196 ASP A CA 1
ATOM 1576 C C . ASP A 1 196 ? 4.023 -7.772 -12.502 1.00 92.94 196 ASP A C 1
ATOM 1578 O O . ASP A 1 196 ? 3.995 -7.322 -11.352 1.00 92.94 196 ASP A O 1
ATOM 1582 N N . LEU A 1 197 ? 4.540 -7.058 -13.507 1.00 94.31 197 LEU A N 1
ATOM 1583 C CA . LEU A 1 197 ? 5.097 -5.714 -13.339 1.00 94.31 197 LEU A CA 1
ATOM 1584 C C . LEU A 1 197 ? 4.026 -4.627 -13.290 1.00 94.31 197 LEU A C 1
ATOM 1586 O O . LEU A 1 197 ? 4.150 -3.679 -12.511 1.00 94.31 197 LEU A O 1
ATOM 1590 N N . ASN A 1 198 ? 2.984 -4.748 -14.108 1.00 95.31 198 ASN A N 1
ATOM 1591 C CA . ASN A 1 198 ? 1.984 -3.703 -14.302 1.00 95.31 198 ASN A CA 1
ATOM 1592 C C . ASN A 1 198 ? 1.325 -3.214 -12.995 1.00 95.31 198 ASN A C 1
ATOM 1594 O O . ASN A 1 198 ? 1.252 -1.997 -12.812 1.00 95.31 198 ASN A O 1
ATOM 1598 N N . PRO A 1 199 ? 0.905 -4.073 -12.042 1.00 94.75 199 PRO A N 1
ATOM 1599 C CA . PRO A 1 199 ? 0.348 -3.621 -10.764 1.00 94.75 199 PRO A CA 1
ATOM 1600 C C . PRO A 1 199 ? 1.322 -2.759 -9.950 1.00 94.75 199 PRO A C 1
ATOM 1602 O O . PRO A 1 199 ? 0.923 -1.766 -9.340 1.00 94.75 199 PRO A O 1
ATOM 1605 N N . ILE A 1 200 ? 2.615 -3.100 -9.976 1.00 93.38 200 ILE A N 1
ATOM 1606 C CA . ILE A 1 200 ? 3.666 -2.355 -9.272 1.00 93.38 200 ILE A CA 1
ATOM 1607 C C . ILE A 1 200 ? 3.836 -0.965 -9.896 1.00 93.38 200 ILE A C 1
ATOM 1609 O O . ILE A 1 200 ? 3.898 0.029 -9.170 1.00 93.38 200 ILE A O 1
ATOM 1613 N N . LEU A 1 201 ? 3.891 -0.896 -11.229 1.00 94.19 201 LEU A N 1
ATOM 1614 C CA . LEU A 1 201 ? 4.064 0.360 -11.961 1.00 94.19 201 LEU A CA 1
ATOM 1615 C C . LEU A 1 201 ? 2.835 1.267 -11.825 1.00 94.19 201 LEU A C 1
ATOM 1617 O O . LEU A 1 201 ? 2.996 2.448 -11.524 1.00 94.19 201 LEU A O 1
ATOM 1621 N N . ARG A 1 202 ? 1.621 0.717 -11.965 1.00 94.00 202 ARG A N 1
ATOM 1622 C CA . ARG A 1 202 ? 0.357 1.454 -11.798 1.00 94.00 202 ARG A CA 1
ATOM 1623 C C . ARG A 1 202 ? 0.204 2.009 -10.389 1.00 94.00 202 ARG A C 1
ATOM 1625 O O . ARG A 1 202 ? -0.099 3.186 -10.233 1.00 94.00 202 ARG A O 1
ATOM 1632 N N . GLY A 1 203 ? 0.453 1.192 -9.363 1.00 90.75 203 GLY A N 1
ATOM 1633 C CA . GLY A 1 203 ? 0.371 1.635 -7.971 1.00 90.75 203 GLY A CA 1
ATOM 1634 C C . GLY A 1 203 ? 1.370 2.751 -7.663 1.00 90.75 203 GLY A C 1
ATOM 1635 O O . GLY A 1 203 ? 1.012 3.760 -7.056 1.00 90.75 203 GLY A O 1
ATOM 1636 N N . TRP A 1 204 ? 2.610 2.609 -8.142 1.00 93.88 204 TRP A N 1
ATOM 1637 C CA . TRP A 1 204 ? 3.632 3.641 -7.985 1.00 93.88 204 TRP A CA 1
ATOM 1638 C C . TRP A 1 204 ? 3.261 4.933 -8.727 1.00 93.88 204 TRP A C 1
ATOM 1640 O O . TRP A 1 204 ? 3.334 6.010 -8.139 1.00 93.88 204 TRP A O 1
ATOM 1650 N N . PHE A 1 205 ? 2.796 4.833 -9.976 1.00 92.88 205 PHE A N 1
ATOM 1651 C CA . PHE A 1 205 ? 2.340 5.982 -10.757 1.00 92.88 205 PHE A CA 1
ATOM 1652 C C . PHE A 1 205 ? 1.161 6.689 -10.087 1.00 92.88 205 PHE A C 1
ATOM 1654 O O . PHE A 1 205 ? 1.214 7.893 -9.885 1.00 92.88 205 PHE A O 1
ATOM 1661 N N . ASN A 1 206 ? 0.133 5.961 -9.650 1.00 89.69 206 ASN A N 1
ATOM 1662 C CA . ASN A 1 206 ? -1.041 6.555 -9.009 1.00 89.69 206 ASN A CA 1
ATOM 1663 C C . ASN A 1 206 ? -0.701 7.345 -7.742 1.00 89.69 206 ASN A C 1
ATOM 1665 O O . ASN A 1 206 ? -1.404 8.307 -7.421 1.00 89.69 206 ASN A O 1
ATOM 1669 N N . TYR A 1 207 ? 0.348 6.951 -7.017 1.00 88.69 207 TYR A N 1
ATOM 1670 C CA . TYR A 1 207 ? 0.854 7.719 -5.884 1.00 88.69 207 TYR A CA 1
ATOM 1671 C C . TYR A 1 207 ? 1.681 8.927 -6.339 1.00 88.69 207 TYR A C 1
ATOM 1673 O O . TYR A 1 207 ? 1.438 10.026 -5.847 1.00 88.69 207 TYR A O 1
ATOM 1681 N N . PHE A 1 208 ? 2.609 8.734 -7.286 1.00 91.25 208 PHE A N 1
ATOM 1682 C CA . PHE A 1 208 ? 3.594 9.733 -7.723 1.00 91.25 208 PHE A CA 1
ATOM 1683 C C . PHE A 1 208 ? 3.193 10.585 -8.939 1.00 91.25 208 PHE A C 1
ATOM 1685 O O . PHE A 1 208 ? 4.013 11.367 -9.407 1.00 91.25 208 PHE A O 1
ATOM 1692 N N . LYS A 1 209 ? 1.960 10.482 -9.455 1.00 87.94 209 LYS A N 1
ATOM 1693 C CA . LYS A 1 209 ? 1.507 11.116 -10.715 1.00 87.94 209 LYS A CA 1
ATOM 1694 C C . LYS A 1 209 ? 1.681 12.639 -10.782 1.00 87.94 209 LYS A C 1
ATOM 1696 O O . LYS A 1 209 ? 1.713 13.195 -11.873 1.00 87.94 209 LYS A O 1
ATOM 1701 N N . HIS A 1 210 ? 1.800 13.299 -9.629 1.00 86.00 210 HIS A N 1
ATOM 1702 C CA . HIS A 1 210 ? 2.005 14.746 -9.509 1.00 86.00 210 HIS A CA 1
ATOM 1703 C C . HIS A 1 210 ? 3.481 15.166 -9.580 1.00 86.00 210 HIS A C 1
ATOM 1705 O O . HIS A 1 210 ? 3.778 16.355 -9.550 1.00 86.00 210 HIS A O 1
ATOM 1711 N N . ALA A 1 211 ? 4.408 14.209 -9.669 1.00 87.94 211 ALA A N 1
ATOM 1712 C CA . ALA A 1 211 ? 5.820 14.498 -9.853 1.00 87.94 211 ALA A CA 1
ATOM 1713 C C . ALA A 1 211 ? 6.133 14.976 -11.282 1.00 87.94 211 ALA A C 1
ATOM 1715 O O . ALA A 1 211 ? 5.377 14.759 -12.233 1.00 87.94 211 ALA A O 1
ATOM 1716 N N . HIS A 1 212 ? 7.294 15.604 -11.438 1.00 86.19 212 HIS A N 1
ATOM 1717 C CA . HIS A 1 212 ? 7.756 16.148 -12.704 1.00 86.19 212 HIS A CA 1
ATOM 1718 C C . HIS A 1 212 ? 7.891 15.081 -13.809 1.00 86.19 212 HIS A C 1
ATOM 1720 O O . HIS A 1 212 ? 8.360 13.960 -13.588 1.00 86.19 212 HIS A O 1
ATOM 1726 N N . ARG A 1 213 ? 7.539 15.459 -15.050 1.00 84.69 213 ARG A N 1
ATOM 1727 C CA . ARG A 1 213 ? 7.425 14.546 -16.209 1.00 84.69 213 ARG A CA 1
ATOM 1728 C C . ARG A 1 213 ? 8.684 13.721 -16.494 1.00 84.69 213 ARG A C 1
ATOM 1730 O O . ARG A 1 213 ? 8.596 12.564 -16.903 1.00 84.69 213 ARG A O 1
ATOM 1737 N N . MET A 1 214 ? 9.856 14.306 -16.250 1.00 85.19 214 MET A N 1
ATOM 1738 C CA . MET A 1 214 ? 11.149 13.674 -16.531 1.00 85.19 214 MET A CA 1
ATOM 1739 C C . MET A 1 214 ? 11.366 12.404 -15.703 1.00 85.19 214 MET A C 1
ATOM 1741 O O . MET A 1 214 ? 12.011 11.462 -16.168 1.00 85.19 214 MET A O 1
ATOM 1745 N N . THR A 1 215 ? 10.780 12.334 -14.504 1.00 87.69 215 THR A N 1
ATOM 1746 C CA . THR A 1 215 ? 10.882 11.152 -13.647 1.00 87.69 215 THR A CA 1
ATOM 1747 C C . THR A 1 215 ? 10.245 9.922 -14.301 1.00 87.69 215 THR A C 1
ATOM 1749 O O . THR A 1 215 ? 10.805 8.825 -14.224 1.00 87.69 215 THR A O 1
ATOM 1752 N N . PHE A 1 216 ? 9.116 10.098 -14.992 1.00 90.44 216 PHE A N 1
ATOM 1753 C CA . PHE A 1 216 ? 8.391 9.005 -15.646 1.00 90.44 216 PHE A CA 1
ATOM 1754 C C . PHE A 1 216 ? 9.133 8.481 -16.873 1.00 90.44 216 PHE A C 1
ATOM 1756 O O . PHE A 1 216 ? 9.303 7.272 -17.005 1.00 90.44 216 PHE A O 1
ATOM 1763 N N . SER A 1 217 ? 9.672 9.377 -17.707 1.00 89.50 217 SER A N 1
ATOM 1764 C CA . SER A 1 217 ? 10.461 8.986 -18.884 1.00 89.50 217 SER A CA 1
ATOM 1765 C C . SER A 1 217 ? 11.680 8.139 -18.511 1.00 89.50 217 SER A C 1
ATOM 1767 O O . SER A 1 217 ? 11.897 7.054 -19.063 1.00 89.50 217 SER A O 1
ATOM 1769 N N . GLY A 1 218 ? 12.427 8.571 -17.489 1.00 90.38 218 GLY A N 1
ATOM 1770 C CA . GLY A 1 218 ? 13.573 7.817 -16.985 1.00 90.38 218 GLY A CA 1
ATOM 1771 C C . GLY A 1 218 ? 13.195 6.448 -16.403 1.00 90.38 218 GLY A C 1
ATOM 1772 O O . GLY A 1 218 ? 13.957 5.485 -16.547 1.00 90.38 218 GLY A O 1
ATOM 1773 N N . MET A 1 219 ? 12.030 6.328 -15.757 1.00 92.94 219 MET A N 1
ATOM 1774 C CA . MET A 1 219 ? 11.547 5.058 -15.202 1.00 92.94 219 MET A CA 1
ATOM 1775 C C . MET A 1 219 ? 11.068 4.095 -16.293 1.00 92.94 219 MET A C 1
ATOM 1777 O O . MET A 1 219 ? 11.477 2.934 -16.315 1.00 92.94 219 MET A O 1
ATOM 1781 N N . ASP A 1 220 ? 10.269 4.581 -17.235 1.00 94.12 220 ASP A N 1
ATOM 1782 C CA . ASP A 1 220 ? 9.774 3.807 -18.371 1.00 94.12 220 ASP A CA 1
ATOM 1783 C C . ASP A 1 220 ? 10.940 3.273 -19.228 1.00 94.12 220 ASP A C 1
ATOM 1785 O O . ASP A 1 220 ? 10.970 2.098 -19.607 1.00 94.12 220 ASP A O 1
ATOM 1789 N N . GLY A 1 221 ? 11.964 4.103 -19.467 1.00 93.25 221 GLY A N 1
ATOM 1790 C CA . GLY A 1 221 ? 13.202 3.681 -20.128 1.00 93.25 221 GLY A CA 1
ATOM 1791 C C . GLY A 1 221 ? 13.964 2.608 -19.341 1.00 93.25 221 GLY A C 1
ATOM 1792 O O . GLY A 1 221 ? 14.458 1.637 -19.922 1.00 93.25 221 GLY A O 1
ATOM 1793 N N . PHE A 1 222 ? 14.020 2.729 -18.009 1.00 94.19 222 PHE A N 1
ATOM 1794 C CA . PHE A 1 222 ? 14.630 1.725 -17.135 1.00 94.19 222 PHE A CA 1
ATOM 1795 C C . PHE A 1 222 ? 13.923 0.364 -17.225 1.00 94.19 222 PHE A C 1
ATOM 1797 O O . PHE A 1 222 ? 14.605 -0.660 -17.342 1.00 94.19 222 PHE A O 1
ATOM 1804 N N . VAL A 1 223 ? 12.585 0.350 -17.204 1.00 95.06 223 VAL A N 1
ATOM 1805 C CA . VAL A 1 223 ? 11.770 -0.869 -17.331 1.00 95.06 223 VAL A CA 1
ATOM 1806 C C . VAL A 1 223 ? 11.982 -1.519 -18.697 1.00 95.06 223 VAL A C 1
ATOM 1808 O O . VAL A 1 223 ? 12.352 -2.691 -18.759 1.00 95.06 223 VAL A O 1
ATOM 1811 N N . ARG A 1 224 ? 11.856 -0.760 -19.795 1.00 95.06 224 ARG A N 1
ATOM 1812 C CA . ARG A 1 224 ? 12.063 -1.293 -21.155 1.00 95.06 224 ARG A CA 1
ATOM 1813 C C . ARG A 1 224 ? 13.455 -1.886 -21.337 1.00 95.06 224 ARG A C 1
ATOM 1815 O O . ARG A 1 224 ? 13.591 -2.988 -21.860 1.00 95.06 224 ARG A O 1
ATOM 1822 N N . ARG A 1 225 ? 14.495 -1.218 -20.829 1.00 93.94 225 ARG A N 1
ATOM 1823 C CA . ARG A 1 225 ? 15.868 -1.745 -20.861 1.00 93.94 225 ARG A CA 1
ATOM 1824 C C . ARG A 1 225 ? 15.991 -3.081 -20.123 1.00 93.94 225 ARG A C 1
ATOM 1826 O O . ARG A 1 225 ? 16.738 -3.955 -20.555 1.00 93.94 225 ARG A O 1
ATOM 1833 N N . ARG A 1 226 ? 15.280 -3.255 -19.005 1.00 93.69 226 ARG A N 1
ATOM 1834 C CA . ARG A 1 226 ? 15.283 -4.516 -18.247 1.00 93.69 226 ARG A CA 1
ATOM 1835 C C . ARG A 1 226 ? 14.611 -5.641 -19.026 1.00 93.69 226 ARG A C 1
ATOM 1837 O O . ARG A 1 226 ? 15.185 -6.725 -19.081 1.00 93.69 226 ARG A O 1
ATOM 1844 N N . LEU A 1 227 ? 13.472 -5.365 -19.658 1.00 94.38 227 LEU A N 1
ATOM 1845 C CA . LEU A 1 227 ? 12.763 -6.333 -20.497 1.00 94.38 227 LEU A CA 1
ATOM 1846 C C . LEU A 1 227 ? 13.581 -6.722 -21.737 1.00 94.38 227 LEU A C 1
ATOM 1848 O O . LEU A 1 227 ? 13.746 -7.909 -21.999 1.00 94.38 227 LEU A O 1
ATOM 1852 N N . ARG A 1 228 ? 14.207 -5.755 -22.426 1.00 94.00 228 ARG A N 1
ATOM 1853 C CA . ARG A 1 228 ? 15.142 -6.036 -23.537 1.00 94.00 228 ARG A CA 1
ATOM 1854 C C . ARG A 1 228 ? 16.293 -6.946 -23.114 1.00 94.00 228 ARG A C 1
ATOM 1856 O O . ARG A 1 228 ? 16.661 -7.854 -23.847 1.00 94.00 228 ARG A O 1
ATOM 1863 N N . ALA A 1 229 ? 16.853 -6.741 -21.921 1.00 92.81 229 ALA A N 1
ATOM 1864 C CA . ALA A 1 229 ? 17.927 -7.595 -21.414 1.00 92.81 229 ALA A CA 1
ATOM 1865 C C . ALA A 1 229 ? 17.482 -9.050 -21.144 1.00 92.81 229 ALA A C 1
ATOM 1867 O O . ALA A 1 229 ? 18.315 -9.955 -21.222 1.00 92.81 229 ALA A O 1
ATOM 1868 N N . ILE A 1 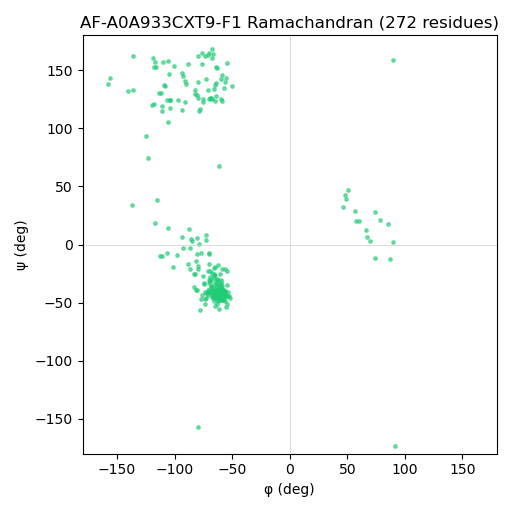230 ? 16.203 -9.271 -20.812 1.00 92.50 230 ILE A N 1
ATOM 1869 C CA . ILE A 1 230 ? 15.616 -10.611 -20.648 1.00 92.50 230 ILE A CA 1
ATOM 1870 C C . ILE A 1 230 ? 15.427 -11.260 -22.017 1.00 92.50 230 ILE A C 1
ATOM 1872 O O . ILE A 1 230 ? 15.951 -12.347 -22.234 1.00 92.50 230 ILE A O 1
ATOM 1876 N N . LEU A 1 231 ? 14.787 -10.561 -22.958 1.00 92.12 231 LEU A N 1
ATOM 1877 C CA . LEU A 1 231 ? 14.580 -11.056 -24.325 1.00 92.12 231 LEU A CA 1
ATOM 1878 C C . LEU A 1 231 ? 15.904 -11.418 -24.997 1.00 92.12 231 LEU A C 1
ATOM 1880 O O . LEU A 1 231 ? 16.059 -12.499 -25.550 1.00 92.12 231 LEU A O 1
ATOM 1884 N N . ARG A 1 232 ? 16.926 -10.577 -24.826 1.00 91.88 232 ARG A N 1
ATOM 1885 C CA . ARG A 1 232 ? 18.266 -10.863 -25.337 1.00 91.88 232 ARG A CA 1
ATOM 1886 C C . ARG A 1 232 ? 18.881 -12.130 -24.732 1.00 91.88 232 ARG A C 1
ATOM 1888 O O . ARG A 1 232 ? 19.603 -12.839 -25.422 1.00 91.88 232 ARG A O 1
ATOM 1895 N N . LYS A 1 233 ? 18.613 -12.425 -23.453 1.00 90.06 233 LYS A N 1
ATOM 1896 C CA . LYS A 1 233 ? 19.056 -13.680 -22.820 1.00 90.06 233 LYS A CA 1
ATOM 1897 C C . LYS A 1 233 ? 18.288 -14.885 -23.361 1.00 90.06 233 LYS A C 1
ATOM 1899 O O . LYS A 1 233 ? 18.914 -15.923 -23.546 1.00 90.06 233 LYS A O 1
ATOM 1904 N N . GLN A 1 234 ? 16.985 -14.740 -23.601 1.00 89.00 234 GLN A N 1
ATOM 1905 C CA . 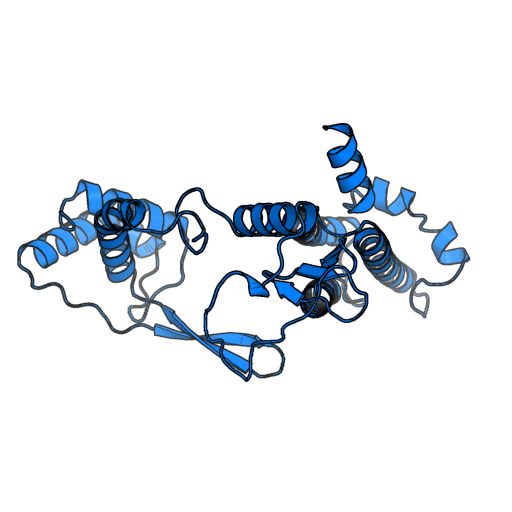GLN A 1 234 ? 16.139 -15.776 -24.204 1.00 89.00 234 GLN A CA 1
ATOM 1906 C C . GLN A 1 234 ? 16.609 -16.104 -25.632 1.00 89.00 234 GLN A C 1
ATOM 1908 O O . GLN A 1 234 ? 16.759 -17.273 -25.962 1.00 89.00 234 GLN A O 1
ATOM 1913 N N . ASP A 1 235 ? 17.027 -15.090 -26.395 1.00 89.44 235 ASP A N 1
ATOM 1914 C CA . ASP A 1 235 ? 17.676 -15.223 -27.711 1.00 89.44 235 ASP A CA 1
ATOM 1915 C C . ASP A 1 235 ? 19.128 -15.752 -27.647 1.00 89.44 235 ASP A C 1
ATOM 1917 O O . ASP A 1 235 ? 19.848 -15.717 -28.643 1.00 89.44 235 ASP A O 1
ATOM 1921 N N . LYS A 1 236 ? 19.613 -16.188 -26.474 1.00 89.56 236 LYS A N 1
ATOM 1922 C CA . LYS A 1 236 ? 20.994 -16.660 -26.237 1.00 89.56 236 LYS A CA 1
ATOM 1923 C C . LYS A 1 236 ? 22.094 -15.637 -26.582 1.00 89.56 236 LYS A C 1
ATOM 1925 O O . LYS A 1 236 ? 23.262 -15.995 -26.696 1.00 89.56 236 LYS A O 1
ATOM 1930 N N . ARG A 1 237 ? 21.768 -14.342 -26.664 1.00 85.94 237 ARG A N 1
ATOM 1931 C CA . ARG A 1 237 ? 22.728 -13.262 -26.959 1.00 85.94 237 ARG A CA 1
ATOM 1932 C C . ARG A 1 237 ? 23.349 -12.695 -25.658 1.00 85.94 237 ARG A C 1
ATOM 1934 O O . ARG A 1 237 ? 22.638 -12.462 -24.667 1.00 85.94 237 ARG A O 1
ATOM 1941 N N . PRO A 1 238 ? 24.670 -12.417 -25.618 1.00 83.06 238 PRO A N 1
ATOM 1942 C CA . PRO A 1 238 ? 25.328 -11.800 -24.457 1.00 83.06 238 PRO A CA 1
ATOM 1943 C C . PRO A 1 238 ? 24.915 -10.327 -24.300 1.00 83.06 238 PRO A C 1
ATOM 1945 O O . PRO A 1 238 ? 24.377 -9.744 -25.226 1.00 83.06 238 PRO A O 1
ATOM 1948 N N . GLY A 1 239 ? 25.154 -9.692 -23.147 1.00 84.06 239 GLY A N 1
ATOM 1949 C CA . GLY A 1 239 ? 24.903 -8.247 -22.962 1.00 84.06 239 GLY A CA 1
ATOM 1950 C C . GLY A 1 239 ? 23.514 -7.837 -22.434 1.00 84.06 239 GLY A C 1
ATOM 1951 O O . GLY A 1 239 ? 22.716 -8.661 -21.996 1.00 84.06 239 GLY A O 1
ATOM 1952 N N . MET A 1 240 ? 23.254 -6.522 -22.402 1.00 82.56 240 MET A N 1
ATOM 1953 C CA . MET A 1 240 ? 22.174 -5.898 -21.606 1.00 82.56 240 MET A CA 1
ATOM 1954 C C . MET A 1 240 ? 21.081 -5.191 -22.425 1.00 82.56 240 MET A C 1
ATOM 1956 O O . MET A 1 240 ? 20.364 -4.357 -21.871 1.00 82.56 240 MET A O 1
ATOM 1960 N N . GLY A 1 241 ? 20.943 -5.490 -23.720 1.00 79.00 241 GLY A N 1
ATOM 1961 C CA . GLY A 1 241 ? 19.822 -4.961 -24.507 1.00 79.00 241 GLY A CA 1
ATOM 1962 C C . GLY A 1 241 ? 19.931 -3.469 -24.865 1.00 79.00 241 GLY A C 1
ATOM 1963 O O . GLY A 1 241 ? 18.904 -2.794 -24.899 1.00 79.00 241 GLY A O 1
ATOM 1964 N N . ARG A 1 242 ? 21.153 -2.919 -24.984 1.00 84.88 242 ARG A N 1
ATOM 1965 C CA . ARG A 1 242 ? 21.410 -1.466 -25.115 1.00 84.88 242 ARG A CA 1
ATOM 1966 C C . ARG A 1 242 ? 21.823 -1.008 -26.519 1.00 84.88 242 ARG A C 1
ATOM 1968 O O . ARG A 1 242 ? 21.983 0.191 -26.710 1.00 84.88 242 ARG A O 1
ATOM 1975 N N . CYS A 1 243 ? 22.065 -1.922 -27.459 1.00 86.44 243 CYS A N 1
ATOM 1976 C CA . CYS A 1 243 ? 22.514 -1.524 -28.794 1.00 86.44 243 CYS A CA 1
ATOM 1977 C C . CYS A 1 243 ? 21.340 -1.037 -29.656 1.00 86.44 243 CYS A C 1
ATOM 1979 O O . CYS A 1 243 ? 20.173 -1.316 -29.366 1.00 86.44 243 CYS A O 1
ATOM 1981 N N . ARG A 1 244 ? 21.662 -0.312 -30.733 1.00 88.00 244 ARG A N 1
ATOM 1982 C CA . ARG A 1 244 ? 20.678 0.211 -31.692 1.00 88.00 244 ARG A CA 1
ATOM 1983 C C . ARG A 1 244 ? 19.826 -0.905 -32.303 1.00 88.00 244 ARG A C 1
ATOM 1985 O O . ARG A 1 244 ? 18.612 -0.754 -32.380 1.00 88.00 244 ARG A O 1
ATOM 1992 N N . GLU A 1 245 ? 20.435 -2.041 -32.632 1.00 87.44 245 GLU A N 1
ATOM 1993 C CA . GLU A 1 245 ? 19.732 -3.232 -33.131 1.00 87.44 245 GLU A CA 1
ATOM 1994 C C . GLU A 1 245 ? 18.668 -3.734 -32.147 1.00 87.44 245 GLU A C 1
ATOM 1996 O O . GLU A 1 245 ? 17.540 -4.014 -32.539 1.00 87.44 245 GLU A O 1
ATOM 2001 N N . ASP A 1 246 ? 18.981 -3.795 -30.845 1.00 88.19 246 ASP A N 1
ATOM 2002 C CA . ASP A 1 246 ? 18.024 -4.230 -29.817 1.00 88.19 246 ASP A CA 1
ATOM 2003 C C . ASP A 1 246 ? 16.833 -3.251 -29.721 1.00 88.19 246 ASP A C 1
ATOM 2005 O O . ASP A 1 246 ? 15.708 -3.646 -29.408 1.00 88.19 246 ASP A O 1
ATOM 2009 N N . HIS A 1 247 ? 17.064 -1.961 -29.992 1.00 88.38 247 HIS A N 1
ATOM 2010 C CA . HIS A 1 247 ? 16.016 -0.938 -30.026 1.00 88.38 247 HIS A CA 1
ATOM 2011 C C . HIS A 1 247 ? 15.142 -1.035 -31.282 1.00 88.38 247 HIS A C 1
ATOM 2013 O O . HIS A 1 247 ? 13.951 -0.742 -31.195 1.00 88.38 247 HIS A O 1
ATOM 2019 N N . GLN A 1 248 ? 15.716 -1.450 -32.414 1.00 90.38 248 GLN A N 1
ATOM 2020 C CA . GLN A 1 248 ? 14.990 -1.707 -33.660 1.00 90.38 248 GLN A CA 1
ATOM 2021 C C . GLN A 1 248 ? 14.173 -3.000 -33.578 1.00 90.38 248 GLN A C 1
ATOM 2023 O O . GLN A 1 248 ? 13.021 -3.017 -33.994 1.00 90.38 248 GLN A O 1
ATOM 2028 N N . ARG A 1 249 ? 14.738 -4.060 -32.984 1.00 89.75 249 ARG A N 1
ATOM 2029 C CA . ARG A 1 249 ? 14.081 -5.365 -32.823 1.00 89.75 249 ARG A CA 1
ATOM 2030 C C . ARG A 1 249 ? 12.956 -5.334 -31.790 1.00 89.75 249 ARG A C 1
ATOM 2032 O O . ARG A 1 249 ? 11.906 -5.929 -32.004 1.00 89.75 249 ARG A O 1
ATOM 2039 N N . TRP A 1 250 ? 13.154 -4.617 -30.683 1.00 92.62 250 TRP A N 1
ATOM 2040 C CA . TRP A 1 250 ? 12.137 -4.431 -29.642 1.00 92.62 250 TRP A CA 1
ATOM 2041 C C . TRP A 1 250 ? 11.858 -2.942 -29.411 1.00 92.62 250 TRP A C 1
ATOM 2043 O O . TRP A 1 250 ? 12.295 -2.367 -28.397 1.00 92.62 250 TRP A O 1
ATOM 2053 N N . PRO A 1 251 ? 11.136 -2.288 -30.339 1.00 93.06 251 PRO A N 1
ATOM 2054 C CA . PRO A 1 251 ? 10.793 -0.877 -30.228 1.00 93.06 251 PRO A CA 1
ATOM 2055 C C . PRO A 1 251 ? 9.824 -0.632 -29.066 1.00 93.06 251 PRO A C 1
ATOM 2057 O O . PRO A 1 251 ? 9.242 -1.554 -28.498 1.00 93.06 251 PRO A O 1
ATOM 2060 N N . ASN A 1 252 ? 9.609 0.631 -28.691 1.00 92.38 252 ASN A N 1
ATOM 2061 C CA . ASN A 1 252 ? 8.674 0.952 -27.604 1.00 92.38 252 ASN A CA 1
ATOM 2062 C C . ASN A 1 252 ? 7.250 0.443 -27.908 1.00 92.38 252 ASN A C 1
ATOM 2064 O O . ASN A 1 252 ? 6.587 -0.063 -27.004 1.00 92.38 252 ASN A O 1
ATOM 2068 N N . LYS A 1 253 ? 6.836 0.491 -29.184 1.00 92.31 253 LYS A N 1
ATOM 2069 C CA . LYS A 1 253 ? 5.553 -0.044 -29.664 1.00 92.31 253 LYS A CA 1
ATOM 2070 C C . LYS A 1 253 ? 5.410 -1.545 -29.397 1.00 92.31 253 LYS A C 1
ATOM 2072 O O . LYS A 1 253 ? 4.332 -1.973 -29.015 1.00 92.31 253 LYS A O 1
ATOM 2077 N N . PHE A 1 254 ? 6.491 -2.323 -29.507 1.00 94.19 254 PHE A N 1
ATOM 2078 C CA . PHE A 1 254 ? 6.469 -3.759 -29.210 1.00 94.19 254 PHE A CA 1
ATOM 2079 C C . PHE A 1 254 ? 6.099 -4.035 -27.748 1.00 94.19 254 PHE A C 1
ATOM 2081 O O . PHE A 1 254 ? 5.283 -4.898 -27.467 1.00 94.19 254 PHE A O 1
ATOM 2088 N N . PHE A 1 255 ? 6.638 -3.280 -26.790 1.00 94.19 255 PHE A N 1
ATOM 2089 C CA . PHE A 1 255 ? 6.238 -3.466 -25.391 1.00 94.19 255 PHE A CA 1
ATOM 2090 C C . PHE A 1 255 ? 4.805 -2.991 -25.125 1.00 94.19 255 PHE A C 1
ATOM 2092 O O . PHE A 1 255 ? 4.115 -3.583 -24.299 1.00 94.19 255 PHE A O 1
ATOM 2099 N N . ALA A 1 256 ? 4.355 -1.950 -25.830 1.00 92.19 256 ALA A N 1
ATOM 2100 C CA . ALA A 1 256 ? 2.985 -1.463 -25.729 1.00 92.19 256 ALA A CA 1
ATOM 2101 C C . ALA A 1 256 ? 1.969 -2.499 -26.243 1.00 92.19 256 ALA A C 1
ATOM 2103 O O . ALA A 1 256 ? 0.971 -2.738 -25.571 1.00 92.19 256 ALA A O 1
ATOM 2104 N N . THR A 1 257 ? 2.246 -3.179 -27.365 1.00 92.88 257 THR A N 1
ATOM 2105 C CA . THR A 1 257 ? 1.368 -4.248 -27.884 1.00 92.88 257 THR A CA 1
ATOM 2106 C C . THR A 1 257 ? 1.304 -5.459 -26.957 1.00 92.88 257 THR A C 1
ATOM 2108 O O . THR A 1 257 ? 0.286 -6.136 -26.903 1.00 92.88 257 THR A O 1
ATOM 2111 N N . GLN A 1 258 ? 2.350 -5.698 -26.165 1.00 92.81 258 GLN A N 1
ATOM 2112 C CA . GLN A 1 258 ? 2.372 -6.723 -25.114 1.00 92.81 258 GLN A CA 1
ATOM 2113 C C . GLN A 1 258 ? 1.676 -6.273 -23.811 1.00 92.81 258 GLN A C 1
ATOM 2115 O O . GLN A 1 258 ? 1.740 -6.967 -22.796 1.00 92.81 258 GLN A O 1
ATOM 2120 N N . GLY A 1 259 ? 1.040 -5.096 -23.805 1.00 93.69 259 GLY A N 1
ATOM 2121 C CA . GLY A 1 259 ? 0.281 -4.573 -22.670 1.00 93.69 259 GLY A CA 1
ATOM 2122 C C . GLY A 1 259 ? 1.135 -3.962 -21.558 1.00 93.69 259 GLY A C 1
ATOM 2123 O O . GLY A 1 259 ? 0.671 -3.874 -20.417 1.00 93.69 259 GLY A O 1
ATOM 2124 N N . LEU A 1 260 ? 2.380 -3.551 -21.833 1.00 95.62 260 LEU A N 1
ATOM 2125 C CA . LEU A 1 260 ? 3.208 -2.875 -20.831 1.00 95.62 260 LEU A CA 1
ATOM 2126 C C . LEU A 1 260 ? 2.596 -1.525 -20.452 1.00 95.62 260 LEU A C 1
ATOM 2128 O O . LEU A 1 260 ? 2.444 -0.637 -21.288 1.00 95.62 260 LEU A O 1
ATOM 2132 N N . PHE A 1 261 ? 2.334 -1.338 -19.161 1.00 94.44 261 PHE A N 1
ATOM 2133 C CA . PHE A 1 261 ? 1.951 -0.041 -18.628 1.00 94.44 261 PHE A CA 1
ATOM 2134 C C . PHE A 1 261 ? 3.127 0.942 -18.706 1.00 94.44 261 PHE A C 1
ATOM 2136 O O . PHE A 1 261 ? 4.198 0.685 -18.151 1.00 94.44 261 PHE A O 1
ATOM 2143 N N . THR A 1 262 ? 2.906 2.089 -19.347 1.00 93.19 262 THR A N 1
ATOM 2144 C CA . THR A 1 262 ? 3.869 3.196 -19.408 1.00 93.19 262 THR A CA 1
ATOM 2145 C C . THR A 1 262 ? 3.339 4.410 -18.665 1.00 93.19 262 THR A C 1
ATOM 2147 O O . THR A 1 262 ? 2.215 4.856 -18.900 1.00 93.19 262 THR A O 1
ATOM 2150 N N . MET A 1 263 ? 4.174 4.970 -17.798 1.00 91.81 263 MET A N 1
ATOM 2151 C CA . MET A 1 263 ? 3.832 6.121 -16.968 1.00 91.81 263 MET A CA 1
ATOM 2152 C C . MET A 1 263 ? 3.653 7.399 -17.792 1.00 91.81 263 MET A C 1
ATOM 2154 O O . MET A 1 263 ? 2.848 8.245 -17.415 1.00 91.81 263 MET A O 1
ATOM 2158 N N . ILE A 1 264 ? 4.369 7.535 -18.915 1.00 89.75 264 ILE A N 1
ATOM 2159 C CA . ILE A 1 264 ? 4.179 8.660 -19.844 1.00 89.75 264 ILE A CA 1
ATOM 2160 C C . ILE A 1 264 ? 2.754 8.658 -20.408 1.00 89.75 264 ILE A C 1
ATOM 2162 O O . ILE A 1 264 ? 2.034 9.630 -20.199 1.00 89.75 264 ILE A O 1
ATOM 2166 N N . ALA A 1 265 ? 2.321 7.553 -21.025 1.00 88.94 265 ALA A N 1
ATOM 2167 C CA . ALA A 1 265 ? 0.979 7.460 -21.607 1.00 88.94 265 ALA A CA 1
ATOM 2168 C C . ALA A 1 265 ? -0.117 7.648 -20.545 1.00 88.94 265 ALA A C 1
ATOM 2170 O O . ALA A 1 265 ? -1.096 8.352 -20.763 1.00 88.94 265 ALA A O 1
ATOM 2171 N N . ALA A 1 266 ? 0.072 7.080 -19.348 1.00 89.12 266 ALA A N 1
ATOM 2172 C CA . ALA A 1 266 ? -0.869 7.262 -18.245 1.00 89.12 266 ALA A CA 1
ATOM 2173 C C . ALA A 1 266 ? -0.972 8.727 -17.781 1.00 89.12 266 ALA A C 1
ATOM 2175 O O . ALA A 1 266 ? -2.040 9.170 -17.362 1.00 89.12 266 ALA A O 1
ATOM 2176 N N . ARG A 1 267 ? 0.127 9.488 -17.852 1.00 86.19 267 ARG A N 1
ATOM 2177 C CA . ARG A 1 267 ? 0.134 10.923 -17.548 1.00 86.19 267 ARG A CA 1
ATOM 2178 C C . ARG A 1 267 ? -0.544 11.735 -18.642 1.00 86.19 267 ARG A C 1
ATOM 2180 O O . ARG A 1 267 ? -1.279 12.650 -18.298 1.00 86.19 267 ARG A O 1
ATOM 2187 N N . GLU A 1 268 ? -0.295 11.414 -19.907 1.00 85.50 268 GLU A N 1
ATOM 2188 C CA . GLU A 1 268 ? -0.937 12.069 -21.055 1.00 85.50 268 GLU A CA 1
ATOM 2189 C C . GLU A 1 268 ? -2.459 11.920 -20.984 1.00 85.50 268 GLU A C 1
ATOM 2191 O O . GLU A 1 268 ? -3.170 12.923 -21.014 1.00 85.50 268 GLU A O 1
ATOM 2196 N N . LEU A 1 269 ? -2.945 10.701 -20.734 1.00 85.19 269 LEU A N 1
ATOM 2197 C CA . LEU A 1 269 ? -4.367 10.438 -20.496 1.00 85.19 269 LEU A CA 1
ATOM 2198 C C . LEU A 1 269 ? -4.909 11.263 -19.319 1.00 85.19 269 LEU A C 1
ATOM 2200 O O . LEU A 1 269 ? -5.934 11.923 -19.437 1.00 85.19 269 LEU A O 1
ATOM 2204 N N . ALA A 1 270 ? -4.189 11.294 -18.192 1.00 77.56 270 ALA A N 1
ATOM 2205 C CA . ALA A 1 270 ? -4.608 12.060 -17.019 1.00 77.56 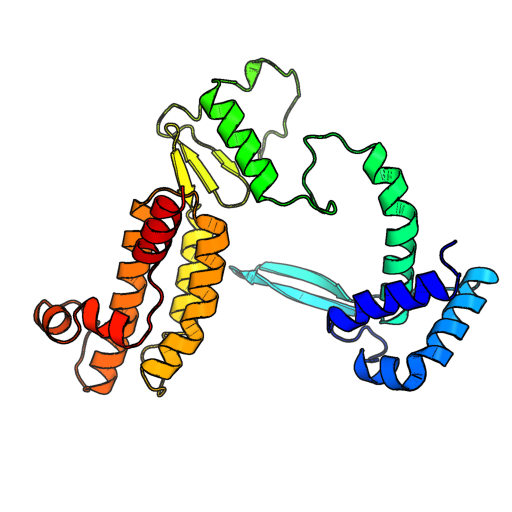270 ALA A CA 1
ATOM 2206 C C . ALA A 1 270 ? -4.584 13.586 -17.229 1.00 77.56 270 ALA A C 1
ATOM 2208 O O . ALA A 1 270 ? -5.276 14.299 -16.505 1.00 77.56 270 ALA A O 1
ATOM 2209 N N . SER A 1 271 ? -3.774 14.093 -18.166 1.00 70.94 271 SER A N 1
ATOM 2210 C CA . SER A 1 271 ? -3.770 15.510 -18.546 1.00 70.94 271 SER A CA 1
ATOM 2211 C C . SER A 1 271 ? -4.855 15.874 -19.554 1.00 70.94 271 SER A C 1
ATOM 2213 O O . SER A 1 271 ? -5.246 17.028 -19.578 1.00 70.94 271 SER A O 1
ATOM 2215 N N . GLN A 1 272 ? -5.332 14.918 -20.354 1.00 67.00 272 GLN A N 1
ATOM 2216 C CA . GLN A 1 272 ? -6.419 15.120 -21.321 1.00 67.00 272 GLN A CA 1
ATOM 2217 C C . GLN A 1 272 ? -7.808 15.089 -20.667 1.00 67.00 272 GLN A C 1
ATOM 2219 O O . GLN A 1 272 ? -8.765 15.592 -21.237 1.00 67.00 272 GLN A O 1
ATOM 2224 N N . SER A 1 273 ? -7.933 14.488 -19.479 1.00 56.62 273 SER A N 1
ATOM 2225 C CA . SER A 1 273 ? -9.177 14.460 -18.691 1.00 56.62 273 SER A CA 1
ATOM 2226 C C . SER A 1 273 ? -9.357 15.673 -17.761 1.00 56.62 273 SER A C 1
ATOM 2228 O O . SER A 1 273 ? -10.163 15.604 -16.834 1.00 56.62 273 SER A O 1
ATOM 2230 N N . ARG A 1 274 ? -8.560 16.731 -17.937 1.00 46.84 274 ARG A N 1
ATOM 2231 C CA . ARG A 1 274 ? -8.646 18.006 -17.214 1.00 46.84 274 ARG A CA 1
ATOM 2232 C C . ARG A 1 274 ? -8.985 19.110 -18.192 1.00 46.84 274 ARG A C 1
ATOM 2234 O O . ARG A 1 274 ? -9.729 20.007 -17.758 1.00 46.84 274 ARG A O 1
#

Solvent-accessible surface area (backbone atoms only — not comparable to full-atom values): 15960 Å² total; per-residue (Å²): 121,52,43,40,67,68,42,40,51,57,17,38,54,54,52,54,72,63,70,55,76,46,15,64,83,64,48,38,56,67,65,44,59,78,47,39,71,63,53,51,50,52,50,23,54,27,49,70,71,68,66,64,72,83,71,70,53,28,78,44,78,43,80,72,57,92,92,39,67,42,84,40,71,34,49,31,62,68,48,50,22,53,54,41,16,44,43,68,66,47,48,73,59,50,63,74,70,55,58,86,93,62,41,80,96,43,89,100,48,39,77,63,55,54,54,48,51,55,53,48,41,60,73,74,63,67,66,78,85,81,60,97,69,90,74,60,82,90,82,58,77,91,56,54,37,69,39,80,93,27,41,54,76,55,99,57,29,29,37,36,54,82,40,41,37,71,24,68,68,56,54,50,52,52,51,48,56,48,47,72,72,51,46,61,86,58,88,68,53,70,58,59,48,35,63,68,43,35,64,58,52,52,54,51,40,73,73,50,67,81,34,48,71,68,61,34,53,57,47,45,52,51,51,52,37,44,52,38,21,30,52,34,43,75,72,73,43,85,74,62,39,79,52,72,66,46,45,69,78,54,33,74,64,55,46,47,76,58,64,46,78,46,55,56,62,56,48,54,54,62,59,70,77,108

Foldseek 3Di:
DLLDLVLLVVLLVVLLVVQDAAWPVRQGNVNCVVVVVVLSNVLSVCVVVVNDDFDFFHWDWDDPDPPDTDTDTHGHSSVSSSVSSVCVVCLVVCVVVDDPLDQPPHPPGDLVVNVVVVLVCVVVPDAPVPDPDDDDPPQDDGFNLLAAPRWDDDPQWIRHNSFIAGHPVLLVVLLVVLCVLLPLPDPDDLLVSQVVCQVSVVVSCVVCVRHDLVSQVVVQVSNLQSSLSNVCVVVVHDDRQPDPVSCVVCPPVNVVVSVHDGSNVVSVVVVVVD

Radius of gyration: 24.83 Å; Cα contacts (8 Å, |Δi|>4): 282; chains: 1; bounding box: 49×54×67 Å

Nearest PDB structures (foldseek):
  6ar1-assembly1_A  TM=8.298E-01  e=2.274E-12  Geobacillus stearothermophilus
  6ar1-assembly2_D  TM=8.172E-01  e=4.285E-12  Geobacillus stearothermophilus
  5hhl-assembly4_G  TM=8.898E-01  e=1.797E-08  Agathobacter rectalis M104/1
  5irg-assembly1_D  TM=9.111E-01  e=3.967E-08  Roseburia intestinalis XB6B4
  5irg-assembly1_A  TM=8.778E-01  e=5.166E-08  Roseburia intestinalis XB6B4

Sequence (274 aa):
KVYRAETLKAAWQKVAANRGAAGVDGQSVERFAARAEMYLQEISVALERRTYRPTAVRRVEIPKGRGKFRPLGIPVVKDRIVQTALKFVLEPIFEREFLEMSYGFRPGLSSKDALREVDGWLKEGYTFEANGLSLSPEKTQVGDCREEGQGFEFLGYGFEAGRRWVRRKSLMAIRERIRMRTKRTRGDSLGRIIVDLNPILRGWFNYFKHAHRMTFSGMDGFVRRRLRAILRKQDKRPGMGRCREDHQRWPNKFFATQGLFTMIAARELASQSR

Secondary structure (DSSP, 8-state):
-TT-HHHHHHHHHHHHHTTPPP-TT---HHHHHTTHHHHHHHHHHHHHTT---PPPPEEEEEEEETTEEEEEEE--HHHHHHHHHHHHHHHHHHTTTS-TT--TT-TT--HHHHHHHHHHHHHHT--GGGS-----TTT-----TTSTT--EEETTEEEETTEEEE-HHHHHHHHHHHHHHS-TT--S-HHHHHHHHHHHHHHHHHHHTTS-HHHHHHHHHHHHHHHHHHHHHHTT--S-S-SHHHHHHS-HHHHHHTT---HHHHHHHHHHT-

Mean predicted aligned error: 9.02 Å